Protein AF-0000000079066569 (afdb_homodimer)

Organism: Streptomyces microflavus (NCBI:txid1919)

Radius of gyration: 17.44 Å; Cα contacts (8 Å, |Δi|>4): 654; chains: 2; bounding box: 51×46×40 Å

Solvent-accessible surface area (backbone atoms only — not comparable to full-atom values): 14537 Å² total; per-residue (Å²): 125,77,59,70,56,89,61,42,43,20,41,26,36,42,50,71,27,86,55,34,67,61,47,50,47,45,42,30,71,21,67,60,31,43,85,75,46,75,40,66,44,96,86,64,45,39,65,38,32,35,37,29,43,89,65,14,46,37,37,34,22,35,54,89,54,77,59,66,64,38,60,70,45,68,65,46,26,35,40,39,37,38,34,47,39,68,57,46,66,61,48,48,50,42,22,50,72,67,62,51,49,72,72,37,70,76,38,80,43,94,87,75,26,39,32,31,30,30,35,50,98,82,46,31,35,41,33,36,18,53,58,50,81,79,53,87,111,122,78,55,70,56,89,62,42,42,22,39,27,34,41,49,70,27,88,56,33,68,61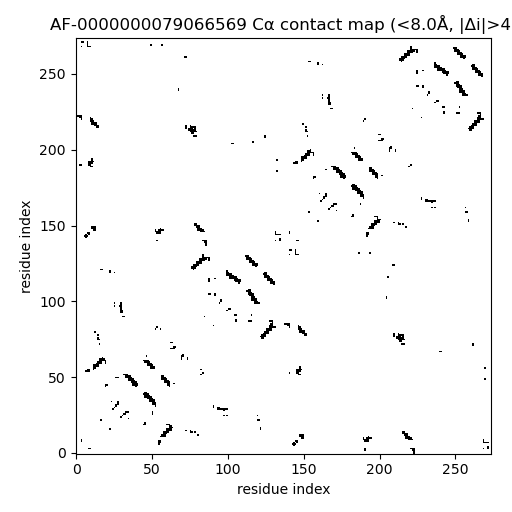,48,50,47,44,42,29,71,20,69,61,30,43,83,74,46,76,39,66,44,96,85,65,46,40,65,37,32,36,36,29,44,89,62,14,45,38,37,35,22,36,54,88,54,77,59,66,65,38,60,69,45,68,65,47,27,34,41,38,37,40,34,46,40,70,57,46,67,61,48,48,50,42,22,48,73,66,61,50,48,72,73,37,68,77,39,80,43,93,87,75,28,39,32,31,31,31,32,50,99,81,48,31,37,42,33,38,19,53,58,48,79,78,53,87,111

Foldseek 3Di:
DPPDPPPADDDAAEEAAQQVPVVVCLCCQQQNWAWDDFDADPVRFTQWTWTDDVRYIYIYGYAPDDDDVNVVCNVPDLAEDEDEDDCAQVSNVRNVVVPWAWPAHFDQDPVGKTKTWTAGPVGHIYIYINDDPPVVD/DCPDPPPADDDAAEEAAQQVPVVVCLCCQQQNWAWDDFDADPVRFTQWTWTDDDRYIYIYGYAPDDDDVNVVCNVPDLAEDEDEDDCAQVSNVRNVVVPWAWPAHFDQDPVGKTKTWTAGPVGHIYIYINDDPPVVD

InterPro domains:
  IPR004360 Glyoxalase/fosfomycin resistance/dioxygenase domain [PF00903] (15-128)
  IPR029068 Glyoxalase/Bleomycin resistance protein/Dihydroxybiphenyl dioxygenase [SSF54593] (11-130)
  IPR037523 Vicinal oxygen chelate (VOC), core domain [PS51819] (9-131)

Structure (mmCIF, N/CA/C/O backbone):
data_AF-0000000079066569-model_v1
#
loop_
_entity.id
_entity.type
_entity.pdbx_description
1 polymer 'Extradiol dioxygenase'
#
loop_
_atom_site.group_PDB
_atom_site.id
_atom_site.type_symbol
_atom_site.label_atom_id
_atom_site.label_alt_id
_atom_site.label_comp_id
_atom_site.label_asym_id
_atom_site.label_entity_id
_atom_site.label_seq_id
_atom_site.pdbx_PDB_ins_code
_atom_site.Cartn_x
_atom_site.Cartn_y
_atom_site.Cartn_z
_atom_site.occupancy
_atom_site.B_iso_or_equiv
_atom_site.auth_seq_id
_atom_site.auth_comp_id
_atom_site.auth_asym_id
_atom_site.auth_atom_id
_atom_site.pdbx_PDB_model_num
ATOM 1 N N . MET A 1 1 ? 4.75 8.383 23.875 1 23.58 1 MET A N 1
ATOM 2 C CA . MET A 1 1 ? 4.301 8.664 22.5 1 23.58 1 MET A CA 1
ATOM 3 C C . MET A 1 1 ? 3.459 7.512 21.969 1 23.58 1 MET A C 1
ATOM 5 O O . MET A 1 1 ? 3.879 6.352 22 1 23.58 1 MET A O 1
ATOM 9 N N . ALA A 1 2 ? 2.221 7.566 22 1 30.14 2 ALA A N 1
ATOM 10 C CA . ALA A 1 2 ? 1.397 6.367 21.859 1 30.14 2 ALA A CA 1
ATOM 11 C C . ALA A 1 2 ? 1.708 5.641 20.562 1 30.14 2 ALA A C 1
ATOM 13 O O . ALA A 1 2 ? 1.409 6.141 19.469 1 30.14 2 ALA A O 1
ATOM 14 N N . GLY A 1 3 ? 2.82 5.051 20.281 1 36.03 3 GLY A N 1
ATOM 15 C CA . GLY A 1 3 ? 3.318 4.176 19.234 1 36.03 3 GLY A CA 1
ATOM 16 C C . GLY A 1 3 ? 2.307 3.137 18.797 1 36.03 3 GLY A C 1
ATOM 17 O O . GLY A 1 3 ? 1.306 2.906 19.469 1 36.03 3 GLY A O 1
ATOM 18 N N . ALA A 1 4 ? 2.154 3.043 17.422 1 46.69 4 ALA A N 1
ATOM 19 C CA . ALA A 1 4 ? 1.276 1.938 17.047 1 46.69 4 ALA A CA 1
ATOM 20 C C . ALA A 1 4 ? 1.335 0.814 18.078 1 46.69 4 ALA A C 1
ATOM 22 O O . ALA A 1 4 ? 2.383 0.569 18.688 1 46.69 4 ALA A O 1
ATOM 23 N N . ALA A 1 5 ? 0.147 0.453 18.672 1 46.72 5 ALA A N 1
ATOM 24 C CA . ALA A 1 5 ? 0.122 -0.679 19.594 1 46.72 5 ALA A CA 1
ATOM 25 C C . ALA A 1 5 ? 1.074 -1.78 19.141 1 46.72 5 ALA A C 1
ATOM 27 O O . ALA A 1 5 ? 1.261 -1.989 17.938 1 46.72 5 ALA A O 1
ATOM 28 N N . LYS A 1 6 ? 1.752 -2.287 19.891 1 58.88 6 LYS A N 1
ATOM 29 C CA . LYS A 1 6 ? 2.742 -3.338 19.688 1 58.88 6 LYS A CA 1
ATOM 30 C C . LYS A 1 6 ? 2.221 -4.398 18.719 1 58.88 6 LYS A C 1
ATOM 32 O O . LYS A 1 6 ? 1.111 -4.906 18.875 1 58.88 6 LYS A O 1
ATOM 37 N N . GLY A 1 7 ? 2.801 -4.363 17.484 1 70.81 7 GLY A N 1
ATOM 38 C CA . GLY A 1 7 ? 2.572 -5.438 16.531 1 70.81 7 GLY A CA 1
ATOM 39 C C . GLY A 1 7 ? 1.69 -5.027 15.375 1 70.81 7 GLY A C 1
ATOM 40 O O . GLY A 1 7 ? 1.582 -5.754 14.383 1 70.81 7 GLY A O 1
ATOM 41 N N . VAL A 1 8 ? 1.027 -3.814 15.539 1 83.5 8 VAL A N 1
ATOM 42 C CA . VAL A 1 8 ? 0.153 -3.371 14.453 1 83.5 8 VAL A CA 1
ATOM 43 C C . VAL A 1 8 ? 0.961 -2.586 13.43 1 83.5 8 VAL A C 1
ATOM 45 O O . VAL A 1 8 ? 1.803 -1.759 13.789 1 83.5 8 VAL A O 1
ATOM 48 N N . PRO A 1 9 ? 0.75 -2.9 12.25 1 91.94 9 PRO A N 1
ATOM 49 C CA . PRO A 1 9 ? 1.494 -2.172 11.219 1 91.94 9 PRO A CA 1
ATOM 50 C C . PRO A 1 9 ? 1.209 -0.671 11.234 1 91.94 9 PRO A C 1
ATOM 52 O O . PRO A 1 9 ? 0.161 -0.244 11.727 1 91.94 9 PRO A O 1
ATOM 55 N N . THR A 1 10 ? 2.121 0.077 10.633 1 96.69 10 THR A N 1
ATOM 56 C CA . THR A 1 10 ? 1.952 1.525 10.609 1 96.69 10 THR A CA 1
ATOM 57 C C . THR A 1 10 ? 1.781 2.031 9.18 1 96.69 10 THR A C 1
ATOM 59 O O . THR A 1 10 ? 1.729 3.24 8.945 1 96.69 10 THR A O 1
ATOM 62 N N . MET A 1 11 ? 1.764 1.198 8.156 1 98 11 MET A N 1
ATOM 63 C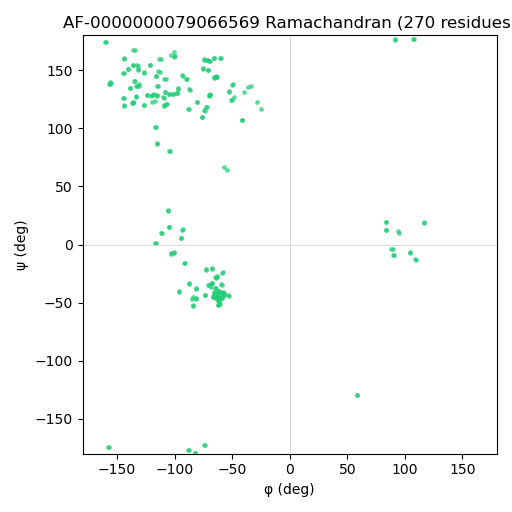 CA . MET A 1 11 ? 1.515 1.611 6.777 1 98 11 MET A CA 1
ATOM 64 C C . MET A 1 11 ? 0.496 0.694 6.113 1 98 11 MET A C 1
ATOM 66 O O . MET A 1 11 ? 0.56 -0.527 6.266 1 98 11 MET A O 1
ATOM 70 N N . TYR A 1 12 ? -0.433 1.342 5.387 1 98.5 12 TYR A N 1
ATOM 71 C CA . TYR A 1 12 ? -1.537 0.615 4.773 1 98.5 12 TYR A CA 1
ATOM 72 C C . TYR A 1 12 ? -1.773 1.089 3.344 1 98.5 12 TYR A C 1
ATOM 74 O O . TYR A 1 12 ? -2.045 2.27 3.111 1 98.5 12 TYR A O 1
ATOM 82 N N . PRO A 1 13 ? -1.694 0.152 2.4 1 98.75 13 PRO A N 1
ATOM 83 C CA . PRO A 1 13 ? -2.174 0.563 1.08 1 98.75 13 PRO A CA 1
ATOM 84 C C . PRO A 1 13 ? -3.664 0.898 1.07 1 98.75 13 PRO A C 1
ATOM 86 O O . PRO A 1 13 ? -4.445 0.272 1.791 1 98.75 13 PRO A O 1
ATOM 89 N N . THR A 1 14 ? -4.016 1.877 0.3 1 98.38 14 THR A N 1
ATOM 90 C CA . THR A 1 14 ? -5.41 2.23 0.07 1 98.38 14 THR A CA 1
ATOM 91 C C . THR A 1 14 ? -5.766 2.105 -1.41 1 98.38 14 THR A C 1
ATOM 93 O O . THR A 1 14 ? -5.051 2.629 -2.27 1 98.38 14 THR A O 1
ATOM 96 N N . VAL A 1 15 ? -6.801 1.411 -1.723 1 98.12 15 VAL A N 1
ATOM 97 C CA . VAL A 1 15 ? -7.18 1.184 -3.113 1 98.12 15 VAL A CA 1
ATOM 98 C C . VAL A 1 15 ? -8.664 1.494 -3.301 1 98.12 15 VAL A C 1
ATOM 100 O O . VAL A 1 15 ? -9.492 1.152 -2.451 1 98.12 15 VAL A O 1
ATOM 103 N N . LEU A 1 16 ? -8.977 2.158 -4.414 1 97.5 16 LEU A N 1
ATOM 104 C CA . LEU A 1 16 ? -10.367 2.418 -4.77 1 97.5 16 LEU A CA 1
ATOM 105 C C . LEU A 1 16 ? -10.789 1.57 -5.965 1 97.5 16 LEU A C 1
ATOM 107 O O . LEU A 1 16 ? -10.008 1.385 -6.906 1 97.5 16 LEU A O 1
ATOM 111 N N . TYR A 1 17 ? -11.984 1.12 -5.945 1 97.31 17 TYR A N 1
ATOM 112 C CA . TYR A 1 17 ? -12.531 0.262 -6.992 1 97.31 17 TYR A CA 1
ATOM 113 C C . TYR A 1 17 ? -13.836 0.823 -7.535 1 97.31 17 TYR A C 1
ATOM 115 O O . TYR A 1 17 ? -14.609 1.443 -6.797 1 97.31 17 TYR A O 1
ATOM 123 N N . ASP A 1 18 ? -14.07 0.608 -8.766 1 96.81 18 ASP A N 1
ATOM 124 C CA . ASP A 1 18 ? -15.406 0.834 -9.312 1 96.81 18 ASP A CA 1
ATOM 125 C C . ASP A 1 18 ? -16.422 -0.116 -8.695 1 96.81 18 ASP A C 1
ATOM 127 O O . ASP A 1 18 ? -17.516 0.307 -8.297 1 96.81 18 ASP A O 1
ATOM 131 N N . ASP A 1 19 ? -16.125 -1.341 -8.602 1 97 19 ASP A N 1
ATOM 132 C CA . ASP A 1 19 ? -16.938 -2.359 -7.949 1 97 19 ASP A CA 1
ATOM 133 C C . ASP A 1 19 ? -16.219 -2.938 -6.734 1 97 19 ASP A C 1
ATOM 135 O O . ASP A 1 19 ? -15.664 -4.035 -6.801 1 97 19 ASP A O 1
ATOM 139 N N . ALA A 1 20 ? -16.391 -2.285 -5.605 1 97.69 20 ALA A N 1
ATOM 140 C CA . ALA A 1 20 ? -15.664 -2.641 -4.387 1 97.69 20 ALA A CA 1
ATOM 141 C C . ALA A 1 20 ? -16.109 -4 -3.861 1 97.69 20 ALA A C 1
ATOM 143 O O . ALA A 1 20 ? -15.312 -4.75 -3.299 1 97.69 20 ALA A O 1
ATOM 144 N N . ARG A 1 21 ? -17.297 -4.336 -4.023 1 97.44 21 ARG A N 1
ATOM 145 C CA . ARG A 1 21 ? -17.797 -5.621 -3.541 1 97.44 21 ARG A CA 1
ATOM 146 C C . ARG A 1 21 ? -17.156 -6.777 -4.305 1 97.44 21 ARG A C 1
ATOM 148 O O . ARG A 1 21 ? -16.766 -7.781 -3.707 1 97.44 21 ARG A O 1
ATOM 155 N N . ALA A 1 22 ? -17.094 -6.633 -5.562 1 98 22 ALA A N 1
ATOM 156 C CA . ALA A 1 22 ? -16.422 -7.648 -6.367 1 98 22 ALA A CA 1
ATOM 157 C C . ALA A 1 22 ? -14.945 -7.762 -5.98 1 98 22 ALA A C 1
ATOM 159 O O . ALA A 1 22 ? -14.391 -8.859 -5.934 1 98 22 ALA A O 1
ATOM 160 N N . ALA A 1 23 ? -14.352 -6.609 -5.742 1 98.44 23 ALA A N 1
ATOM 161 C CA . ALA A 1 23 ? -12.961 -6.605 -5.312 1 98.44 23 ALA A CA 1
ATOM 162 C C . ALA A 1 23 ? -12.789 -7.336 -3.984 1 98.44 23 ALA A C 1
ATOM 164 O O . ALA A 1 23 ? -11.859 -8.133 -3.818 1 98.44 23 ALA A O 1
ATOM 165 N N . ILE A 1 24 ? -13.648 -7.066 -3.047 1 98.56 24 ILE A N 1
ATOM 166 C CA . ILE A 1 24 ? -13.594 -7.734 -1.752 1 98.56 24 ILE A CA 1
ATOM 167 C C . ILE A 1 24 ? -13.695 -9.25 -1.945 1 98.56 24 ILE A C 1
ATOM 169 O O . ILE A 1 24 ? -12.961 -10.008 -1.312 1 98.56 24 ILE A O 1
ATOM 173 N N . ARG A 1 25 ? -14.555 -9.688 -2.824 1 98.56 25 ARG A N 1
ATOM 174 C CA . ARG A 1 25 ? -14.68 -11.117 -3.107 1 98.56 25 ARG A CA 1
ATOM 175 C C . ARG A 1 25 ? -13.383 -11.68 -3.664 1 98.56 25 ARG A C 1
ATOM 177 O O . ARG A 1 25 ? -12.922 -12.742 -3.232 1 98.56 25 ARG A O 1
ATOM 184 N N . THR A 1 26 ? -12.789 -11 -4.621 1 98.81 26 THR A N 1
ATOM 185 C CA . THR A 1 26 ? -11.516 -11.43 -5.191 1 98.81 26 THR A CA 1
ATOM 186 C C . THR A 1 26 ? -10.438 -11.523 -4.113 1 98.81 26 THR A C 1
ATOM 188 O O . THR A 1 26 ? -9.727 -12.516 -4.027 1 98.81 26 THR A O 1
ATOM 191 N N . LEU A 1 27 ? -10.367 -10.5 -3.281 1 98.88 27 LEU A N 1
ATOM 192 C CA . LEU A 1 27 ? -9.305 -10.438 -2.277 1 98.88 27 LEU A CA 1
ATOM 193 C C . LEU A 1 27 ? -9.523 -11.477 -1.188 1 98.88 27 LEU A C 1
ATOM 195 O O . LEU A 1 27 ? -8.57 -12.07 -0.685 1 98.88 27 LEU A O 1
ATOM 199 N N . THR A 1 28 ? -10.766 -11.758 -0.833 1 98.75 28 THR A N 1
ATOM 200 C CA . THR A 1 28 ? -11.031 -12.727 0.226 1 98.75 28 THR A CA 1
ATOM 201 C C . THR A 1 28 ? -11.016 -14.148 -0.323 1 98.75 28 THR A C 1
ATOM 203 O O . THR A 1 28 ? -10.227 -14.984 0.13 1 98.75 28 THR A O 1
ATOM 206 N N . GLU A 1 29 ? -11.766 -14.422 -1.371 1 98.69 29 GLU A N 1
ATOM 207 C CA . GLU A 1 29 ? -11.883 -15.781 -1.885 1 98.69 29 GLU A CA 1
ATOM 208 C C . GLU A 1 29 ? -10.695 -16.141 -2.773 1 98.69 29 GLU A C 1
ATOM 210 O O . GLU A 1 29 ? -10.234 -17.281 -2.758 1 98.69 29 GLU A O 1
ATOM 215 N N . GLY A 1 30 ? -10.219 -15.266 -3.529 1 98.69 30 GLY A N 1
ATOM 216 C CA . GLY A 1 30 ? -9.109 -15.523 -4.434 1 98.69 30 GLY A CA 1
ATOM 217 C C . GLY A 1 30 ? -7.754 -15.453 -3.75 1 98.69 30 GLY A C 1
ATOM 218 O O . GLY A 1 30 ? -6.922 -16.344 -3.92 1 98.69 30 GLY A O 1
ATOM 219 N N . PHE A 1 31 ? -7.598 -14.391 -2.961 1 98.81 31 PHE A N 1
ATOM 220 C CA . PHE A 1 31 ? -6.273 -14.164 -2.389 1 98.81 31 PHE A CA 1
ATOM 221 C C . PHE A 1 31 ? -6.242 -14.578 -0.922 1 98.81 31 PHE A C 1
ATOM 223 O O . PHE A 1 31 ? -5.18 -14.594 -0.298 1 98.81 31 PHE A O 1
ATOM 230 N N . GLY A 1 32 ? -7.328 -14.906 -0.326 1 98.38 32 GLY A N 1
ATOM 231 C CA . GLY A 1 32 ? -7.344 -15.469 1.013 1 98.38 32 GLY A CA 1
ATOM 232 C C . GLY A 1 32 ? -7.297 -14.422 2.107 1 98.38 32 GLY A C 1
ATOM 233 O O . GLY A 1 32 ? -6.93 -14.719 3.244 1 98.38 32 GLY A O 1
ATOM 234 N N . PHE A 1 33 ? -7.625 -13.18 1.811 1 98.69 33 PHE A N 1
ATOM 235 C CA . PHE A 1 33 ? -7.664 -12.164 2.852 1 98.69 33 PHE A CA 1
ATOM 236 C C . PHE A 1 33 ? -8.859 -12.375 3.77 1 98.69 33 PHE A C 1
ATOM 238 O O . PHE A 1 33 ? -9.828 -13.039 3.395 1 98.69 33 PHE A O 1
ATOM 245 N N . THR A 1 34 ? -8.758 -11.805 4.969 1 98.31 34 THR A N 1
ATOM 246 C CA . THR A 1 34 ? -9.852 -11.789 5.934 1 98.31 34 THR A CA 1
ATOM 247 C C . THR A 1 34 ? -10.547 -10.43 5.941 1 98.31 34 THR A C 1
ATOM 249 O O . THR A 1 34 ? -9.891 -9.391 6.012 1 98.31 34 THR A O 1
ATOM 252 N N . GLU A 1 35 ? -11.852 -10.453 5.828 1 98.12 35 GLU A N 1
ATOM 253 C CA . GLU A 1 35 ? -12.633 -9.227 5.977 1 98.12 35 GLU A CA 1
ATOM 254 C C . GLU A 1 35 ? -12.711 -8.797 7.438 1 98.12 35 GLU A C 1
ATOM 256 O O . GLU A 1 35 ? -13.297 -9.5 8.266 1 98.12 35 GLU A O 1
ATOM 261 N N . GLU A 1 36 ? -12.133 -7.652 7.754 1 96.94 36 GLU A N 1
ATOM 262 C CA . GLU A 1 36 ? -12.109 -7.188 9.133 1 96.94 36 GLU A CA 1
ATOM 263 C C . GLU A 1 36 ? -13.25 -6.211 9.414 1 96.94 36 GLU A C 1
ATOM 265 O O . GLU A 1 36 ? -13.852 -6.238 10.484 1 96.94 36 GLU A O 1
ATOM 270 N N . ALA A 1 37 ? -13.516 -5.344 8.469 1 95.94 37 ALA A N 1
ATOM 271 C CA . ALA A 1 37 ? -14.562 -4.332 8.578 1 95.94 37 ALA A CA 1
ATOM 272 C C . ALA A 1 37 ? -15.039 -3.879 7.203 1 95.94 37 ALA A C 1
ATOM 274 O O . ALA A 1 37 ? -14.242 -3.738 6.277 1 95.94 37 ALA A O 1
ATOM 275 N N . VAL A 1 38 ? -16.281 -3.699 7.074 1 96.69 38 VAL A N 1
ATOM 276 C CA . VAL A 1 38 ? -16.875 -3.117 5.879 1 96.69 38 VAL A CA 1
ATOM 277 C C . VAL A 1 38 ? -17.953 -2.109 6.281 1 96.69 38 VAL A C 1
ATOM 279 O O . VAL A 1 38 ? -18.891 -2.443 7.02 1 96.69 38 VAL A O 1
ATOM 282 N N . TYR A 1 39 ? -17.75 -0.952 5.836 1 95.69 39 TYR A N 1
ATOM 283 C CA . TYR A 1 39 ? -18.703 0.123 6.047 1 95.69 39 TYR A CA 1
ATOM 284 C C . TYR A 1 39 ? -19.406 0.502 4.742 1 95.69 39 TYR A C 1
ATOM 286 O O . TYR A 1 39 ? -18.734 0.848 3.76 1 95.69 39 TYR A O 1
ATOM 294 N N . GLU A 1 40 ? -20.688 0.483 4.82 1 94.25 40 GLU A N 1
ATOM 295 C CA . GLU A 1 40 ? -21.453 0.731 3.604 1 94.25 40 GLU A CA 1
ATOM 296 C C . GLU A 1 40 ? -22.219 2.047 3.693 1 94.25 40 GLU A C 1
ATOM 298 O O . GLU A 1 40 ? -22.594 2.477 4.785 1 94.25 40 GLU A O 1
ATOM 303 N N . GLY A 1 41 ? -22.344 2.627 2.467 1 89.56 41 GLY A N 1
ATOM 304 C CA . GLY A 1 41 ? -23.203 3.799 2.367 1 89.56 41 GLY A CA 1
ATOM 305 C C . GLY A 1 41 ? -24.656 3.455 2.109 1 89.56 41 GLY A C 1
ATOM 306 O O . GLY A 1 41 ? -25.031 2.279 2.068 1 89.56 41 GLY A O 1
ATOM 307 N N . GLU A 1 42 ? -25.438 4.523 1.958 1 86.19 42 GLU A N 1
ATOM 308 C CA . GLU A 1 42 ? -26.875 4.375 1.806 1 86.19 42 GLU A CA 1
ATOM 309 C C . GLU A 1 42 ? -27.234 3.639 0.515 1 86.19 42 GLU A C 1
ATOM 311 O O . GLU A 1 42 ? -28.219 2.906 0.459 1 86.19 42 GLU A O 1
ATOM 316 N N . ASN A 1 43 ? -26.391 3.762 -0.449 1 87.25 43 ASN A N 1
ATOM 317 C CA . ASN A 1 43 ? -26.688 3.146 -1.739 1 87.25 43 ASN A CA 1
ATOM 318 C C . ASN A 1 43 ? -26.062 1.763 -1.857 1 87.25 43 ASN A C 1
ATOM 320 O O . ASN A 1 43 ? -26.031 1.177 -2.941 1 87.25 43 ASN A O 1
ATOM 324 N N . GLY A 1 44 ? -25.484 1.364 -0.745 1 88.56 44 GLY A N 1
ATOM 325 C CA . GLY A 1 44 ? -24.875 0.05 -0.756 1 88.56 44 GLY A CA 1
ATOM 326 C C . GLY A 1 44 ? -23.422 0.08 -1.191 1 88.56 44 GLY A C 1
ATOM 327 O O . GLY A 1 44 ? -22.75 -0.956 -1.219 1 88.56 44 GLY A O 1
ATOM 328 N N . SER A 1 45 ? -23.031 1.219 -1.534 1 92.88 45 SER A N 1
ATOM 329 C CA . SER A 1 45 ? -21.609 1.36 -1.884 1 92.88 45 SER A CA 1
ATOM 330 C C . SER A 1 45 ? -20.719 1.12 -0.673 1 92.88 45 SER A C 1
ATOM 332 O O . SER A 1 45 ? -21.125 1.365 0.465 1 92.88 45 SER A O 1
ATOM 334 N N . VAL A 1 46 ? -19.594 0.515 -0.933 1 96.56 46 VAL A N 1
ATOM 335 C CA . VAL A 1 46 ? -18.609 0.353 0.143 1 96.56 46 VAL A CA 1
ATOM 336 C C . VAL A 1 46 ? -17.891 1.677 0.391 1 96.56 46 VAL A C 1
ATOM 338 O O . VAL A 1 46 ? -17.109 2.131 -0.447 1 96.56 46 VAL A O 1
ATOM 341 N N . LEU A 1 47 ? -18.156 2.295 1.484 1 95.69 47 LEU A N 1
ATOM 342 C CA . LEU A 1 47 ? -17.484 3.533 1.851 1 95.69 47 LEU A CA 1
ATOM 343 C C . LEU A 1 47 ? -16.047 3.256 2.293 1 95.69 47 LEU A C 1
ATOM 345 O O . LEU A 1 47 ? -15.125 3.996 1.938 1 95.69 47 LEU A O 1
ATOM 349 N N . HIS A 1 48 ? -15.891 2.25 3.066 1 96.69 48 HIS A N 1
ATOM 350 C CA . HIS A 1 48 ? -14.594 1.854 3.6 1 96.69 48 HIS A CA 1
ATOM 351 C C . HIS A 1 48 ? -14.586 0.379 3.986 1 96.69 48 HIS A C 1
ATOM 353 O O . HIS A 1 48 ? -15.562 -0.131 4.531 1 96.69 48 HIS A O 1
ATOM 359 N N . ALA A 1 49 ? -13.547 -0.296 3.68 1 98.25 49 ALA A N 1
ATOM 360 C CA . ALA A 1 49 ? -13.32 -1.675 4.109 1 98.25 49 ALA A CA 1
ATOM 361 C C . ALA A 1 49 ? -11.867 -1.899 4.492 1 98.25 49 ALA A C 1
ATOM 363 O O . ALA A 1 49 ? -10.969 -1.223 3.98 1 98.25 49 ALA A O 1
ATOM 364 N N . GLU A 1 50 ? -11.633 -2.783 5.375 1 98.25 50 GLU A N 1
ATOM 365 C CA . GLU A 1 50 ? -10.312 -3.248 5.781 1 98.25 50 GLU A CA 1
ATOM 366 C C . GLU A 1 50 ? -10.211 -4.766 5.688 1 98.25 50 GLU A C 1
ATOM 368 O O . GLU A 1 50 ? -10.992 -5.488 6.309 1 98.25 50 GLU A O 1
ATOM 373 N N . LEU A 1 51 ? -9.297 -5.191 4.887 1 98.62 51 LEU A N 1
ATOM 374 C CA . LEU A 1 51 ? -9.016 -6.617 4.742 1 98.62 51 LEU A CA 1
ATOM 375 C C . LEU A 1 51 ? -7.598 -6.938 5.203 1 98.62 51 LEU A C 1
ATOM 377 O O . LEU A 1 51 ? -6.672 -6.164 4.957 1 98.62 51 LEU A O 1
ATOM 381 N N . SER A 1 52 ? -7.441 -8.125 5.805 1 97.5 52 SER A N 1
ATOM 382 C CA . SER A 1 52 ? -6.141 -8.445 6.387 1 97.5 52 SER A CA 1
ATOM 383 C C . SER A 1 52 ? -5.559 -9.711 5.77 1 97.5 52 SER A C 1
ATOM 385 O O . SER A 1 52 ? -6.297 -10.562 5.262 1 97.5 52 SER A O 1
ATOM 387 N N . CYS A 1 53 ? -4.324 -9.844 5.789 1 96.75 53 CYS A N 1
ATOM 388 C CA . CYS A 1 53 ? -3.486 -11.008 5.543 1 96.75 53 CYS A CA 1
ATOM 389 C C . CYS A 1 53 ? -2.266 -11.008 6.457 1 96.75 53 CYS A C 1
ATOM 391 O O . CYS A 1 53 ? -1.447 -10.086 6.406 1 96.75 53 CYS A O 1
ATOM 393 N N . GLY A 1 54 ? -2.115 -12.047 7.316 1 93.81 54 GLY A N 1
ATOM 394 C CA . GLY A 1 54 ? -1.178 -11.883 8.414 1 93.81 54 GLY A CA 1
ATOM 395 C C . GLY A 1 54 ? -1.513 -10.711 9.312 1 93.81 54 GLY A C 1
ATOM 396 O O . GLY A 1 54 ? -2.641 -10.594 9.797 1 93.81 54 GLY A O 1
ATOM 397 N N . ASN A 1 55 ? -0.55 -9.898 9.555 1 92.94 55 ASN A N 1
ATOM 398 C CA . ASN A 1 55 ? -0.861 -8.719 10.344 1 92.94 55 ASN A CA 1
ATOM 399 C C . ASN A 1 55 ? -1.029 -7.48 9.461 1 92.94 55 ASN A C 1
ATOM 401 O O . ASN A 1 55 ? -1.34 -6.398 9.953 1 92.94 55 ASN A O 1
ATOM 405 N N . GLY A 1 56 ? -0.731 -7.641 8.164 1 95.88 56 GLY A N 1
ATOM 406 C CA . GLY A 1 56 ? -0.943 -6.539 7.242 1 95.88 56 GLY A CA 1
ATOM 407 C C . GLY A 1 56 ? -2.404 -6.316 6.902 1 95.88 56 GLY A C 1
ATOM 408 O O . GLY A 1 56 ? -3.23 -7.219 7.07 1 95.88 56 GLY A O 1
ATOM 409 N N . ARG A 1 57 ? -2.721 -5.082 6.426 1 97.25 57 ARG A N 1
ATOM 410 C CA . ARG A 1 57 ? -4.078 -4.727 6.02 1 97.25 57 ARG A CA 1
ATOM 411 C C . ARG A 1 57 ? -4.062 -3.787 4.82 1 97.25 57 ARG A C 1
ATOM 413 O O . ARG A 1 57 ? -3.139 -2.984 4.664 1 97.25 57 ARG A O 1
ATOM 420 N N . VAL A 1 58 ? -5.086 -3.977 4.043 1 98.56 58 VAL A N 1
ATOM 421 C CA . VAL A 1 58 ? -5.387 -3.025 2.98 1 98.56 58 VAL A CA 1
ATOM 422 C C . VAL A 1 58 ? -6.719 -2.338 3.266 1 98.56 58 VAL A C 1
ATOM 424 O O . VAL A 1 58 ? -7.664 -2.975 3.736 1 98.56 58 VAL A O 1
ATOM 427 N N . MET A 1 59 ? -6.703 -1.051 3.051 1 98.5 59 MET A N 1
ATOM 428 C CA . MET A 1 59 ? -7.938 -0.273 3.084 1 98.5 59 MET A CA 1
ATOM 429 C C . MET A 1 59 ? -8.484 -0.058 1.678 1 98.5 59 MET A C 1
ATOM 431 O O . MET A 1 59 ? -7.723 0.204 0.745 1 98.5 59 MET A O 1
ATOM 435 N N . LEU A 1 60 ? -9.781 -0.28 1.547 1 97.75 60 LEU A N 1
ATOM 436 C CA . LEU A 1 60 ? -10.312 -0.066 0.208 1 97.75 60 LEU A CA 1
ATOM 437 C C . LEU A 1 60 ? -11.719 0.53 0.274 1 97.75 60 LEU A C 1
ATOM 439 O O . LEU A 1 60 ? -12.328 0.565 1.343 1 97.75 60 LEU A O 1
ATOM 443 N N . GLY A 1 61 ? -12.172 1.135 -0.768 1 96.94 61 GLY A N 1
ATOM 444 C CA . GLY A 1 61 ? -13.492 1.712 -0.953 1 96.94 61 GLY A CA 1
ATOM 445 C C . GLY A 1 61 ? -13.883 1.846 -2.41 1 96.94 61 GLY A C 1
ATOM 446 O O . GLY A 1 61 ? -13.18 1.359 -3.297 1 96.94 61 GLY A O 1
ATOM 447 N N . SER A 1 62 ? -15.031 2.479 -2.592 1 96.88 62 SER A N 1
ATOM 448 C CA . SER A 1 62 ? -15.547 2.668 -3.943 1 96.88 62 SER A CA 1
ATOM 449 C C . SER A 1 62 ? -15.031 3.963 -4.559 1 96.88 62 SER A C 1
ATOM 451 O O . SER A 1 62 ? -14.922 4.98 -3.869 1 96.88 62 SER A O 1
ATOM 453 N N . LYS A 1 63 ? -14.758 3.896 -5.863 1 95.69 63 LYS A N 1
ATOM 454 C CA . LYS A 1 63 ? -14.523 5.133 -6.609 1 95.69 63 LYS A CA 1
ATOM 455 C C . LYS A 1 63 ? -15.789 5.98 -6.672 1 95.69 63 LYS A C 1
ATOM 457 O O . LYS A 1 63 ? -16.891 5.473 -6.457 1 95.69 63 LYS A O 1
ATOM 462 N N . GLY A 1 64 ? -15.562 7.289 -6.957 1 91.31 64 GLY A N 1
ATOM 463 C CA . GLY A 1 64 ? -16.688 8.18 -7.199 1 91.31 64 GLY A CA 1
ATOM 464 C C . GLY A 1 64 ? -17.297 8.734 -5.926 1 91.31 64 GLY A C 1
ATOM 465 O O . GLY A 1 64 ? -18.438 9.203 -5.93 1 91.31 64 GLY A O 1
ATOM 466 N N . GLY A 1 65 ? -16.609 8.57 -4.812 1 90.25 65 GLY A N 1
ATOM 467 C CA . GLY A 1 65 ? -17.078 9.164 -3.568 1 90.25 65 GLY A CA 1
ATOM 468 C C . GLY A 1 65 ? -16.859 10.664 -3.51 1 90.25 65 GLY A C 1
ATOM 469 O O . GLY A 1 65 ? -16.5 11.281 -4.512 1 90.25 65 GLY A O 1
ATOM 470 N N . GLU A 1 66 ? -17.141 11.156 -2.336 1 90.19 66 GLU A N 1
ATOM 471 C CA . GLU A 1 66 ? -16.969 12.586 -2.121 1 90.19 66 GLU A CA 1
ATOM 472 C C . GLU A 1 66 ? -15.828 12.875 -1.16 1 90.19 66 GLU A C 1
ATOM 474 O O . GLU A 1 66 ? -15.359 11.977 -0.454 1 90.19 66 GLU A O 1
ATOM 479 N N . GLY A 1 67 ? -15.336 14.109 -1.24 1 93.38 67 GLY A N 1
ATOM 480 C CA . GLY A 1 67 ? -14.312 14.539 -0.297 1 93.38 67 GLY A CA 1
ATOM 481 C C . GLY A 1 67 ? -12.938 14.656 -0.924 1 93.38 67 GLY A C 1
ATOM 482 O O . GLY A 1 67 ? -12.75 14.344 -2.102 1 93.38 67 GLY A O 1
ATOM 483 N N . VAL A 1 68 ? -12.078 15.086 -0.133 1 96.31 68 VAL A N 1
ATOM 484 C CA . VAL A 1 68 ? -10.742 15.445 -0.587 1 96.31 68 VAL A CA 1
ATOM 485 C C . VAL A 1 68 ? -10.016 14.195 -1.09 1 96.31 68 VAL A C 1
ATOM 487 O O . VAL A 1 68 ? -9.398 14.219 -2.156 1 96.31 68 VAL A O 1
ATOM 490 N N . PHE A 1 69 ? -10.141 13.18 -0.357 1 96.69 69 PHE A N 1
ATOM 491 C CA . PHE A 1 69 ? -9.461 11.945 -0.746 1 96.69 69 PHE A CA 1
ATOM 492 C C . PHE A 1 69 ? -9.984 11.438 -2.084 1 96.69 69 PHE A C 1
ATOM 494 O O . PHE A 1 69 ? -9.195 11.094 -2.973 1 96.69 69 PHE A O 1
ATOM 501 N N . ALA A 1 70 ? -11.266 11.312 -2.17 1 95.25 70 ALA A N 1
ATOM 502 C CA . ALA A 1 70 ? -11.891 10.836 -3.402 1 95.25 70 ALA A CA 1
ATOM 503 C C . ALA A 1 70 ? -11.43 11.656 -4.602 1 95.25 70 ALA A C 1
ATOM 505 O O . ALA A 1 70 ? -11.109 11.109 -5.66 1 9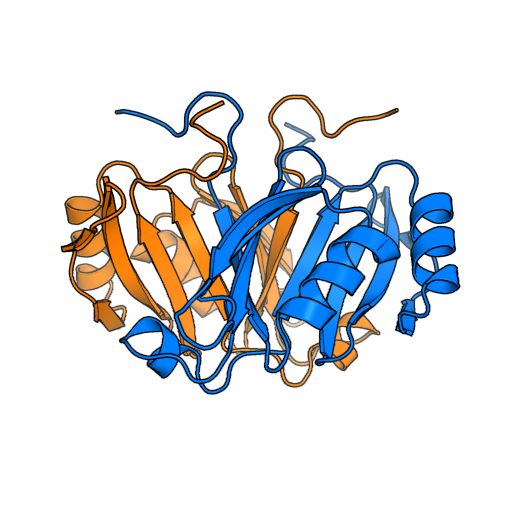5.25 70 ALA A O 1
ATOM 506 N N . ARG A 1 71 ? -11.391 12.891 -4.438 1 96.25 71 ARG A N 1
ATOM 507 C CA . ARG A 1 71 ? -10.961 13.773 -5.52 1 96.25 71 ARG A CA 1
ATOM 508 C C . ARG A 1 71 ? -9.492 13.555 -5.855 1 96.25 71 ARG A C 1
ATOM 510 O O . ARG A 1 71 ? -9.125 13.469 -7.027 1 96.25 71 ARG A O 1
ATOM 517 N N . ALA A 1 72 ? -8.695 13.461 -4.828 1 97.12 72 ALA A N 1
ATOM 518 C CA . ALA A 1 72 ? -7.258 13.273 -5.02 1 97.12 72 ALA A CA 1
ATOM 519 C C . ALA A 1 72 ? -6.965 11.945 -5.711 1 97.12 72 ALA A C 1
ATOM 521 O O . ALA A 1 72 ? -5.992 11.828 -6.461 1 97.12 72 ALA A O 1
ATOM 522 N N . MET A 1 73 ? -7.863 11.008 -5.52 1 97.19 73 MET A N 1
ATOM 523 C CA . MET A 1 73 ? -7.641 9.648 -5.996 1 97.19 73 MET A CA 1
ATOM 524 C C . MET A 1 73 ? -8.469 9.359 -7.238 1 97.19 73 MET A C 1
ATOM 526 O O . MET A 1 73 ? -8.633 8.203 -7.633 1 97.19 73 MET A O 1
ATOM 530 N N . ALA A 1 74 ? -8.984 10.336 -7.867 1 93.44 74 ALA A N 1
ATOM 531 C CA . ALA A 1 74 ? -9.898 10.156 -8.992 1 93.44 74 ALA A CA 1
ATOM 532 C C . ALA A 1 74 ? -9.234 9.383 -10.125 1 93.44 74 ALA A C 1
ATOM 534 O O . ALA A 1 74 ? -9.891 8.594 -10.812 1 93.44 74 ALA A O 1
ATOM 535 N N . GLY A 1 75 ? -7.996 9.531 -10.336 1 90 75 GLY A N 1
ATOM 536 C CA . GLY A 1 75 ? -7.277 8.82 -11.383 1 90 75 GLY A CA 1
ATOM 537 C C . GLY A 1 75 ? -6.395 7.711 -10.852 1 90 75 GLY A C 1
ATOM 538 O O . GLY A 1 75 ? -5.402 7.34 -11.484 1 90 75 GLY A O 1
ATOM 539 N N . ALA A 1 76 ? -6.805 7.16 -9.742 1 91.88 76 ALA A N 1
ATOM 540 C CA . ALA A 1 76 ? -5.934 6.223 -9.039 1 91.88 76 ALA A CA 1
ATOM 541 C C . ALA A 1 76 ? -5.812 4.906 -9.812 1 91.88 76 ALA A C 1
ATOM 543 O O . ALA A 1 76 ? -6.777 4.445 -10.422 1 91.88 76 ALA A O 1
ATOM 544 N N . GLY A 1 77 ? -4.496 4.219 -9.602 1 86.5 77 GLY A N 1
ATOM 545 C CA . GLY A 1 77 ? -4.207 2.873 -10.07 1 86.5 77 GLY A CA 1
ATOM 546 C C . GLY A 1 77 ? -3.59 2.842 -11.453 1 86.5 77 GLY A C 1
ATOM 547 O O . GLY A 1 77 ? -3.492 3.875 -12.117 1 86.5 77 GLY A O 1
ATOM 548 N N . PRO A 1 78 ? -3.295 1.74 -11.828 1 95.19 78 PRO A N 1
ATOM 549 C CA . PRO A 1 78 ? -3.156 0.513 -11.039 1 95.19 78 PRO A CA 1
ATOM 550 C C . PRO A 1 78 ? -2.289 0.705 -9.797 1 95.19 78 PRO A C 1
ATOM 552 O O . PRO A 1 78 ? -1.248 1.362 -9.859 1 95.19 78 PRO A O 1
ATOM 555 N N . ALA A 1 79 ? -2.66 0.169 -8.688 1 97.88 79 ALA A N 1
ATOM 556 C CA . ALA A 1 79 ? -1.86 0.12 -7.465 1 97.88 79 ALA A CA 1
ATOM 557 C C . ALA A 1 79 ? -1.066 -1.181 -7.379 1 97.88 79 ALA A C 1
ATOM 559 O O . ALA A 1 79 ? -1.487 -2.209 -7.918 1 97.88 79 ALA A O 1
ATOM 560 N N . GLY A 1 80 ? 0.123 -1.103 -6.816 1 98.62 80 GLY A N 1
ATOM 561 C CA . GLY A 1 80 ? 0.919 -2.279 -6.508 1 98.62 80 GLY A CA 1
ATOM 562 C C . GLY A 1 80 ? 0.997 -2.572 -5.023 1 98.62 80 GLY A C 1
ATOM 563 O O . GLY A 1 80 ? 1.242 -1.672 -4.219 1 98.62 80 GLY A O 1
ATOM 564 N N . VAL A 1 81 ? 0.75 -3.805 -4.641 1 98.88 81 VAL A N 1
ATOM 565 C CA . VAL A 1 81 ? 0.863 -4.23 -3.248 1 98.88 81 VAL A CA 1
ATOM 566 C C . VAL A 1 81 ? 1.637 -5.547 -3.172 1 98.88 81 VAL A C 1
ATOM 568 O O . VAL A 1 81 ? 1.352 -6.484 -3.918 1 98.88 81 VAL A O 1
ATOM 571 N N . TYR A 1 82 ? 2.641 -5.562 -2.367 1 98.75 82 TYR A N 1
ATOM 572 C CA . TYR A 1 82 ? 3.371 -6.789 -2.062 1 98.75 82 TYR A CA 1
ATOM 573 C C . TYR A 1 82 ? 2.887 -7.398 -0.754 1 98.75 82 TYR A C 1
ATOM 575 O O . TYR A 1 82 ? 2.754 -6.703 0.254 1 98.75 82 TYR A O 1
ATOM 583 N N . VAL A 1 83 ? 2.574 -8.68 -0.759 1 98.75 83 VAL A N 1
ATOM 584 C CA . VAL A 1 83 ? 2.033 -9.391 0.396 1 98.75 83 VAL A CA 1
ATOM 585 C C . VAL A 1 83 ? 2.918 -10.586 0.726 1 98.75 83 VAL A C 1
ATOM 587 O O . VAL A 1 83 ? 3.207 -11.414 -0.146 1 98.75 83 VAL A O 1
ATOM 590 N N . VAL A 1 84 ? 3.305 -10.68 1.965 1 98 84 VAL A N 1
ATOM 591 C CA . VAL A 1 84 ? 4.109 -11.812 2.42 1 98 84 VAL A CA 1
ATOM 592 C C . VAL A 1 84 ? 3.211 -13.016 2.678 1 98 84 VAL A C 1
ATOM 594 O O . VAL A 1 84 ? 2.271 -12.938 3.475 1 98 84 VAL A O 1
ATOM 597 N N . VAL A 1 85 ? 3.48 -14.055 2.041 1 97.75 85 VAL A N 1
ATOM 598 C CA . VAL A 1 85 ? 2.816 -15.328 2.301 1 97.75 85 VAL A CA 1
ATOM 599 C C . VAL A 1 85 ? 3.857 -16.438 2.424 1 97.75 85 VAL A C 1
ATOM 601 O O . VAL A 1 85 ? 4.926 -16.359 1.815 1 97.75 85 VAL A O 1
ATOM 604 N N . GLU A 1 86 ? 3.578 -17.422 3.178 1 95.25 86 GLU A N 1
ATOM 605 C CA . GLU A 1 86 ? 4.531 -18.5 3.422 1 95.25 86 GLU A CA 1
ATOM 606 C C . GLU A 1 86 ? 4.473 -19.562 2.318 1 95.25 86 GLU A C 1
ATOM 608 O O . GLU A 1 86 ? 5.508 -20.016 1.84 1 95.25 86 GLU A O 1
ATOM 613 N N . ARG A 1 87 ? 3.299 -19.984 1.916 1 97.62 87 ARG A N 1
ATOM 614 C CA . ARG A 1 87 ? 3.105 -21.047 0.946 1 97.62 87 ARG A CA 1
ATOM 615 C C . ARG A 1 87 ? 2.686 -20.5 -0.41 1 97.62 87 ARG A C 1
ATOM 617 O O . ARG A 1 87 ? 1.529 -20.641 -0.814 1 97.62 87 ARG A O 1
ATOM 624 N N . VAL A 1 88 ? 3.645 -20.047 -1.115 1 98.69 88 VAL A N 1
ATOM 625 C CA . VAL A 1 88 ? 3.438 -19.281 -2.336 1 98.69 88 VAL A CA 1
ATOM 626 C C . VAL A 1 88 ? 2.732 -20.141 -3.379 1 98.69 88 VAL A C 1
ATOM 628 O O . VAL A 1 88 ? 1.772 -19.703 -4.016 1 98.69 88 VAL A O 1
ATOM 631 N N . ASP A 1 89 ? 3.164 -21.391 -3.543 1 98.81 89 ASP A N 1
ATOM 632 C CA . ASP A 1 89 ? 2.592 -22.266 -4.57 1 98.81 89 ASP A CA 1
ATOM 633 C C . ASP A 1 89 ? 1.126 -22.578 -4.27 1 98.81 89 ASP A C 1
ATOM 635 O O . ASP A 1 89 ? 0.283 -22.531 -5.168 1 98.81 89 ASP A O 1
ATOM 639 N N . GLU A 1 90 ? 0.835 -22.844 -3.055 1 98.69 90 GLU A N 1
ATOM 640 C CA . GLU A 1 90 ? -0.542 -23.109 -2.643 1 98.69 90 GLU A CA 1
ATOM 641 C C . GLU A 1 90 ? -1.403 -21.859 -2.801 1 98.69 90 GLU A C 1
ATOM 643 O O . GLU A 1 90 ? -2.557 -21.938 -3.225 1 98.69 90 GLU A O 1
ATOM 648 N N . HIS A 1 91 ? -0.815 -20.766 -2.441 1 98.75 91 HIS A N 1
ATOM 649 C CA . HIS A 1 91 ? -1.537 -19.5 -2.578 1 98.75 91 HIS A CA 1
ATOM 650 C C . HIS A 1 91 ? -1.877 -19.219 -4.035 1 98.75 91 HIS A C 1
ATOM 652 O O . HIS A 1 91 ? -3.008 -18.844 -4.355 1 98.75 91 HIS A O 1
ATOM 658 N N . CYS A 1 92 ? -0.936 -19.391 -4.891 1 98.88 92 CYS A N 1
ATOM 659 C CA . CYS A 1 92 ? -1.139 -19.172 -6.316 1 98.88 92 CYS A CA 1
ATOM 660 C C . CYS A 1 92 ? -2.191 -20.109 -6.871 1 98.88 92 CYS A C 1
ATOM 662 O O . CYS A 1 92 ? -3.021 -19.719 -7.695 1 98.88 92 CYS A O 1
ATOM 664 N N . ALA A 1 93 ? -2.121 -21.328 -6.418 1 98.81 93 ALA A N 1
ATOM 665 C CA . ALA A 1 93 ? -3.107 -22.312 -6.875 1 98.81 93 ALA A CA 1
ATOM 666 C C . ALA A 1 93 ? -4.523 -21.859 -6.535 1 98.81 93 ALA A C 1
ATOM 668 O O . ALA A 1 93 ? -5.434 -21.969 -7.363 1 98.81 93 ALA A O 1
ATOM 669 N N . ARG A 1 94 ? -4.734 -21.344 -5.398 1 98.44 94 ARG A N 1
ATOM 670 C CA . ARG A 1 94 ? -6.027 -20.812 -4.984 1 98.44 94 ARG A CA 1
ATOM 671 C C . ARG A 1 94 ? -6.461 -19.656 -5.883 1 98.44 94 ARG A C 1
ATOM 673 O O . ARG A 1 94 ? -7.609 -19.609 -6.32 1 98.44 94 ARG A O 1
ATOM 680 N N . ALA A 1 95 ? -5.543 -18.703 -6.062 1 98.75 95 ALA A N 1
ATOM 681 C CA . ALA A 1 95 ? -5.828 -17.547 -6.895 1 98.75 95 ALA A CA 1
ATOM 682 C C . ALA A 1 95 ? -6.219 -17.953 -8.312 1 98.75 95 ALA A C 1
ATOM 684 O O . ALA A 1 95 ? -7.18 -17.438 -8.875 1 98.75 95 ALA A O 1
ATOM 685 N N . ARG A 1 96 ? -5.484 -18.891 -8.828 1 98.5 96 ARG A N 1
ATOM 686 C CA . ARG A 1 96 ? -5.75 -19.422 -10.164 1 98.5 96 ARG A CA 1
ATOM 687 C C . ARG A 1 96 ? -7.125 -20.062 -10.234 1 98.5 96 ARG A C 1
ATOM 689 O O . ARG A 1 96 ? -7.871 -19.859 -11.188 1 98.5 96 ARG A O 1
ATOM 696 N N . GLU A 1 97 ? -7.398 -20.875 -9.312 1 98.5 97 GLU A N 1
ATOM 697 C CA . GLU A 1 97 ? -8.688 -21.547 -9.266 1 98.5 97 GLU A CA 1
ATOM 698 C C . GLU A 1 97 ? -9.836 -20.547 -9.227 1 98.5 97 GLU A C 1
ATOM 700 O O . GLU A 1 97 ? -10.875 -20.766 -9.859 1 98.5 97 GLU A O 1
ATOM 705 N N . PHE A 1 98 ? -9.664 -19.5 -8.453 1 98.62 98 PHE A N 1
ATOM 706 C CA . PHE A 1 98 ? -10.68 -18.453 -8.352 1 98.62 98 PHE A CA 1
ATOM 707 C C . PHE A 1 98 ? -10.875 -17.75 -9.688 1 98.62 98 PHE A C 1
ATOM 709 O O . PHE A 1 98 ? -11.961 -17.25 -9.984 1 98.62 98 PHE A O 1
ATOM 716 N N . GLY A 1 99 ? -9.688 -17.578 -10.414 1 98.5 99 GLY A N 1
ATOM 717 C CA . GLY A 1 99 ? -9.805 -17.047 -11.758 1 98.5 99 GLY A CA 1
ATOM 718 C C . GLY A 1 99 ? -9.133 -15.695 -11.922 1 98.5 99 GLY A C 1
ATOM 719 O O . GLY A 1 99 ? -9.406 -14.969 -12.883 1 98.5 99 GLY A O 1
ATOM 720 N N . VAL A 1 100 ? -8.266 -15.359 -11.055 1 98.56 100 VAL A N 1
ATOM 721 C CA . VAL A 1 100 ? -7.508 -14.117 -11.211 1 98.56 100 VAL A CA 1
ATOM 722 C C . VAL A 1 100 ? -6.445 -14.297 -12.289 1 98.56 100 VAL A C 1
ATOM 724 O O . VAL A 1 100 ? -6.008 -15.414 -12.562 1 98.56 100 VAL A O 1
ATOM 727 N N . GLU A 1 101 ? -6.094 -13.203 -12.938 1 98.75 101 GLU A N 1
ATOM 728 C CA . GLU A 1 101 ? -5.023 -13.242 -13.922 1 98.75 101 GLU A CA 1
ATOM 729 C C . GLU A 1 101 ? -3.66 -13.391 -13.258 1 98.75 101 GLU A C 1
ATOM 731 O O . GLU A 1 101 ? -3.236 -12.523 -12.492 1 98.75 101 GLU A O 1
ATOM 736 N N . ILE A 1 102 ? -2.979 -14.477 -13.57 1 98.88 102 ILE A N 1
ATOM 737 C CA . ILE A 1 102 ? -1.619 -14.68 -13.078 1 98.88 102 ILE A CA 1
ATOM 738 C C . ILE A 1 102 ? -0.625 -14.047 -14.047 1 98.88 102 ILE A C 1
ATOM 740 O O . ILE A 1 102 ? -0.528 -14.453 -15.211 1 98.88 102 ILE A O 1
ATOM 744 N N . LEU A 1 103 ? 0.071 -13.094 -13.609 1 98.81 103 LEU A N 1
ATOM 745 C CA . LEU A 1 103 ? 1.02 -12.352 -14.43 1 98.81 103 LEU A CA 1
ATOM 746 C C . LEU A 1 103 ? 2.387 -13.031 -14.43 1 98.81 103 LEU A C 1
ATOM 748 O O . LEU A 1 103 ? 3.15 -12.898 -15.391 1 98.81 103 LEU A O 1
ATOM 752 N N . MET A 1 104 ? 2.729 -13.617 -13.383 1 98.81 104 MET A N 1
ATOM 753 C CA . MET A 1 104 ? 3.979 -14.344 -13.188 1 98.81 104 MET A CA 1
ATOM 754 C C . MET A 1 104 ? 3.77 -15.555 -12.289 1 98.81 104 MET A C 1
ATOM 756 O O . MET A 1 104 ? 3.264 -15.43 -11.172 1 98.81 104 MET A O 1
ATOM 760 N N . GLU A 1 105 ? 4.172 -16.688 -12.781 1 98.81 105 GLU A N 1
ATOM 761 C CA . GLU A 1 105 ? 4.07 -17.922 -12.008 1 98.81 105 GLU A CA 1
ATOM 762 C C . GLU A 1 105 ? 5.047 -17.922 -10.836 1 98.81 105 GLU A C 1
ATOM 764 O O . GLU A 1 105 ? 6.023 -17.172 -10.836 1 98.81 105 GLU A O 1
ATOM 769 N N . PRO A 1 106 ? 4.715 -18.766 -9.828 1 98.88 106 PRO A N 1
ATOM 770 C CA . PRO A 1 106 ? 5.676 -18.844 -8.727 1 98.88 106 PRO A CA 1
ATOM 771 C C . PRO A 1 106 ? 7.102 -19.109 -9.203 1 98.88 106 PRO A C 1
ATOM 773 O O . PRO A 1 106 ? 7.352 -20.062 -9.938 1 98.88 106 PRO A O 1
ATOM 776 N N . THR A 1 107 ? 7.945 -18.25 -8.805 1 98.69 107 THR A N 1
ATOM 777 C CA . THR A 1 107 ? 9.328 -18.25 -9.281 1 98.69 107 THR A CA 1
ATOM 778 C C . THR A 1 107 ? 10.289 -17.969 -8.133 1 98.69 107 THR A C 1
ATOM 780 O O . THR A 1 107 ? 10.039 -17.078 -7.312 1 98.69 107 THR A O 1
ATOM 783 N N . ASP A 1 108 ? 11.398 -18.75 -8.023 1 98.19 108 ASP A N 1
ATOM 784 C CA . ASP A 1 108 ? 12.477 -18.438 -7.094 1 98.19 108 ASP A CA 1
ATOM 785 C C . ASP A 1 108 ? 13.25 -17.203 -7.559 1 98.19 108 ASP A C 1
ATOM 787 O O . ASP A 1 108 ? 13.648 -17.109 -8.719 1 98.19 108 ASP A O 1
ATOM 791 N N . GLN A 1 109 ? 13.406 -16.25 -6.691 1 96.5 109 GLN A N 1
ATOM 792 C CA . GLN A 1 109 ? 14.062 -14.992 -7.031 1 96.5 109 GLN A CA 1
ATOM 793 C C . GLN A 1 109 ? 15.516 -14.984 -6.57 1 96.5 109 GLN A C 1
ATOM 795 O O . GLN A 1 109 ? 15.875 -15.68 -5.617 1 96.5 109 GLN A O 1
ATOM 800 N N . ASP A 1 110 ? 16.25 -14.117 -7.117 1 92.38 110 ASP A N 1
ATOM 801 C CA . ASP A 1 110 ? 17.688 -14.039 -6.832 1 92.38 110 ASP A CA 1
ATOM 802 C C . ASP A 1 110 ? 17.938 -13.477 -5.438 1 92.38 110 ASP A C 1
ATOM 804 O O . ASP A 1 110 ? 19 -13.703 -4.852 1 92.38 110 ASP A O 1
ATOM 808 N N . TYR A 1 111 ? 16.938 -12.797 -4.969 1 90.25 111 TYR A N 1
ATOM 809 C CA . TYR A 1 111 ? 17.141 -12.18 -3.662 1 90.25 111 TYR A CA 1
ATOM 810 C C . TYR A 1 111 ? 16.641 -13.086 -2.547 1 90.25 111 TYR A C 1
ATOM 812 O O . TYR A 1 111 ? 16.469 -12.648 -1.409 1 90.25 111 TYR A O 1
ATOM 820 N N . GLY A 1 112 ? 16.344 -14.383 -2.834 1 92.5 112 GLY A N 1
ATOM 821 C CA . GLY A 1 112 ? 16.047 -15.383 -1.821 1 92.5 112 GLY A CA 1
ATOM 822 C C . GLY A 1 112 ? 14.562 -15.539 -1.553 1 92.5 112 GLY A C 1
ATOM 823 O O . GLY A 1 112 ? 14.172 -16.219 -0.601 1 92.5 112 GLY A O 1
ATOM 824 N N . SER A 1 113 ? 13.758 -15.008 -2.324 1 96.44 113 SER A N 1
ATOM 825 C CA . SER A 1 113 ? 12.312 -15.125 -2.186 1 96.44 113 SER A CA 1
ATOM 826 C C . SER A 1 113 ? 11.742 -16.125 -3.189 1 96.44 113 SER A C 1
ATOM 828 O O . SER A 1 113 ? 12.445 -16.578 -4.098 1 96.44 113 SER A O 1
ATOM 830 N N . ARG A 1 114 ? 10.617 -16.562 -3.006 1 98.44 114 ARG A N 1
ATOM 831 C CA . ARG A 1 114 ? 9.727 -17.141 -4.004 1 98.44 114 ARG A CA 1
ATOM 832 C C . ARG A 1 114 ? 8.453 -16.312 -4.156 1 98.44 114 ARG A C 1
ATOM 834 O O . ARG A 1 114 ? 7.75 -16.078 -3.176 1 98.44 114 ARG A O 1
ATOM 841 N N . ASP A 1 115 ? 8.188 -15.875 -5.395 1 98.38 115 ASP A N 1
ATOM 842 C CA . ASP A 1 115 ? 7.117 -14.898 -5.598 1 98.38 115 ASP A CA 1
ATOM 843 C C . ASP A 1 115 ? 6.211 -15.312 -6.754 1 98.38 115 ASP A C 1
ATOM 845 O O . ASP A 1 115 ? 6.652 -15.992 -7.684 1 98.38 115 ASP A O 1
ATOM 849 N N . TYR A 1 116 ? 5.043 -14.891 -6.75 1 98.88 116 TYR A N 1
ATOM 850 C CA . TYR A 1 116 ? 4.207 -14.805 -7.941 1 98.88 116 TYR A CA 1
ATOM 851 C C . TYR A 1 116 ? 3.457 -13.477 -7.984 1 98.88 116 TYR A C 1
ATOM 853 O O . TYR A 1 116 ? 3.471 -12.719 -7.012 1 98.88 116 TYR A O 1
ATOM 861 N N . MET A 1 117 ? 2.861 -13.156 -9.133 1 98.88 117 MET A N 1
ATOM 862 C CA . MET A 1 117 ? 2.166 -11.891 -9.328 1 98.88 117 MET A CA 1
ATOM 863 C C . MET A 1 117 ? 0.819 -12.102 -10.008 1 98.88 117 MET A C 1
ATOM 865 O O . MET A 1 117 ? 0.713 -12.906 -10.945 1 98.88 117 MET A O 1
ATOM 869 N N . ALA A 1 118 ? -0.122 -11.367 -9.562 1 98.88 118 ALA A N 1
ATOM 870 C CA . ALA A 1 118 ? -1.473 -11.445 -10.117 1 98.88 118 ALA A CA 1
ATOM 871 C C . ALA A 1 118 ? -2.057 -10.055 -10.328 1 98.88 118 ALA A C 1
ATOM 873 O O . ALA A 1 118 ? -1.646 -9.094 -9.68 1 98.88 118 ALA A O 1
ATOM 874 N N . ARG A 1 119 ? -2.963 -9.945 -11.242 1 98.62 119 ARG A N 1
ATOM 875 C CA . ARG A 1 119 ? -3.723 -8.727 -11.516 1 98.62 119 ARG A CA 1
ATOM 876 C C . ARG A 1 119 ? -5.203 -8.93 -11.211 1 98.62 119 ARG A C 1
ATOM 878 O O . ARG A 1 119 ? -5.805 -9.922 -11.625 1 98.62 119 ARG A O 1
ATOM 885 N N . ASP A 1 120 ? -5.73 -8.023 -10.43 1 98.25 120 ASP A N 1
ATOM 886 C CA . ASP A 1 120 ? -7.156 -8.133 -10.148 1 98.25 120 ASP A CA 1
ATOM 887 C C . ASP A 1 120 ? -7.988 -7.535 -11.281 1 98.25 120 ASP A C 1
ATOM 889 O O . ASP A 1 120 ? -7.441 -7.066 -12.281 1 98.25 120 ASP A O 1
ATOM 893 N N . ALA A 1 121 ? -9.258 -7.539 -11.172 1 97.44 121 ALA A N 1
ATOM 894 C CA . ALA A 1 121 ? -10.18 -7.242 -12.266 1 97.44 121 ALA A CA 1
ATOM 895 C C . ALA A 1 121 ? -10.078 -5.777 -12.688 1 97.44 121 ALA A C 1
ATOM 897 O O . ALA A 1 121 ? -10.477 -5.414 -13.797 1 97.44 121 ALA A O 1
ATOM 898 N N . GLU A 1 122 ? -9.555 -4.938 -11.789 1 97.06 122 GLU A N 1
ATOM 899 C CA . GLU A 1 122 ? -9.492 -3.523 -12.133 1 97.06 122 GLU A CA 1
ATOM 900 C C . GLU A 1 122 ? -8.055 -3.066 -12.336 1 97.06 122 GLU A C 1
ATOM 902 O O . GLU A 1 122 ? -7.773 -1.865 -12.352 1 97.06 122 GLU A O 1
ATOM 907 N N . GLY A 1 123 ? -7.172 -4 -12.367 1 97.25 123 GLY A N 1
ATOM 908 C CA . GLY A 1 123 ? -5.84 -3.707 -12.875 1 97.25 123 GLY A CA 1
ATOM 909 C C . GLY A 1 123 ? -4.797 -3.582 -11.781 1 97.25 123 GLY A C 1
ATOM 910 O O . GLY A 1 123 ? -3.607 -3.422 -12.062 1 97.25 123 GLY A O 1
ATOM 911 N N . ASN A 1 124 ? -5.188 -3.596 -10.516 1 98.5 124 ASN A N 1
ATOM 912 C CA . ASN A 1 124 ? -4.191 -3.574 -9.445 1 98.5 124 ASN A CA 1
ATOM 913 C C . ASN A 1 124 ? -3.318 -4.824 -9.461 1 98.5 124 ASN A C 1
ATOM 915 O O . ASN A 1 124 ? -3.797 -5.914 -9.781 1 98.5 124 ASN A O 1
ATOM 919 N N . VAL A 1 125 ? -2.098 -4.594 -9.133 1 98.81 125 VAL A N 1
ATOM 920 C CA . VAL A 1 125 ? -1.109 -5.668 -9.188 1 98.81 125 VAL A CA 1
ATOM 921 C C . VAL A 1 125 ? -0.759 -6.117 -7.766 1 98.81 125 VAL A C 1
ATOM 923 O O . VAL A 1 125 ? -0.334 -5.305 -6.941 1 98.81 125 VAL A O 1
ATOM 926 N N . TRP A 1 126 ? -1.001 -7.355 -7.527 1 98.88 126 TRP A N 1
ATOM 927 C CA . TRP A 1 126 ? -0.692 -7.996 -6.254 1 98.88 126 TRP A CA 1
ATOM 928 C C . TRP A 1 126 ? 0.475 -8.969 -6.402 1 98.88 126 TRP A C 1
ATOM 930 O O . TRP A 1 126 ? 0.415 -9.906 -7.203 1 98.88 126 TRP A O 1
ATOM 940 N N . SER A 1 127 ? 1.509 -8.672 -5.668 1 98.81 127 SER A N 1
ATOM 941 C CA . SER A 1 127 ? 2.658 -9.57 -5.605 1 98.81 127 SER A CA 1
ATOM 942 C C . SER A 1 127 ? 2.689 -10.336 -4.285 1 98.81 127 SER A C 1
ATOM 944 O O . SER A 1 127 ? 2.52 -9.75 -3.217 1 98.81 127 SER A O 1
ATOM 946 N N . PHE A 1 128 ? 2.83 -11.609 -4.387 1 98.81 128 PHE A N 1
ATOM 947 C CA . PHE A 1 128 ? 2.887 -12.477 -3.215 1 98.81 128 PHE A CA 1
ATOM 948 C C . PHE A 1 128 ? 4.227 -13.195 -3.141 1 98.81 128 PHE A C 1
ATOM 950 O O . PHE A 1 128 ? 4.66 -13.812 -4.117 1 98.81 128 PHE A O 1
ATOM 957 N N . GLY A 1 129 ? 4.859 -13.117 -1.969 1 98.38 129 GLY A N 1
ATOM 958 C CA . GLY A 1 129 ? 6.16 -13.75 -1.865 1 98.38 129 GLY A CA 1
ATOM 959 C C . GLY A 1 129 ? 6.582 -14.023 -0.433 1 98.38 129 GLY A C 1
ATOM 960 O O . GLY A 1 129 ? 5.902 -13.602 0.508 1 98.38 129 GLY A O 1
ATOM 961 N N . THR A 1 130 ? 7.73 -14.719 -0.271 1 97.75 130 THR A N 1
ATOM 962 C CA . THR A 1 130 ? 8.203 -15.141 1.043 1 97.75 130 THR A CA 1
ATOM 963 C C . THR A 1 130 ? 9.125 -14.094 1.655 1 97.75 130 THR A C 1
ATOM 965 O O . THR A 1 130 ? 9.383 -14.109 2.861 1 97.75 130 THR A O 1
ATOM 968 N N . TYR A 1 131 ? 9.602 -13.211 0.877 1 95.94 131 TYR A N 1
ATOM 969 C CA . TYR A 1 131 ? 10.477 -12.164 1.389 1 95.94 131 TYR A CA 1
ATOM 970 C C . TYR A 1 131 ? 9.711 -11.195 2.281 1 95.94 131 TYR A C 1
ATOM 972 O O . TYR A 1 131 ? 8.641 -10.703 1.9 1 95.94 131 TYR A O 1
ATOM 980 N N . ALA A 1 132 ? 10.227 -10.945 3.471 1 93.44 132 ALA A N 1
ATOM 981 C CA . ALA A 1 132 ? 9.625 -9.984 4.387 1 93.44 132 ALA A CA 1
ATOM 982 C C . ALA A 1 132 ? 10.578 -8.812 4.645 1 93.44 132 ALA A C 1
ATOM 984 O O . ALA A 1 132 ? 11.484 -8.914 5.477 1 93.44 132 ALA A O 1
ATOM 985 N N . PRO A 1 133 ? 10.297 -7.746 3.98 1 88.81 133 PRO A N 1
ATOM 986 C CA . PRO A 1 133 ? 11.156 -6.59 4.234 1 88.81 133 PRO A CA 1
ATOM 987 C C . PRO A 1 133 ? 11.273 -6.254 5.719 1 88.81 133 PRO A C 1
ATOM 989 O O . PRO A 1 133 ? 10.266 -6.195 6.422 1 88.81 133 PRO A O 1
ATOM 992 N N . GLY A 1 134 ? 12.547 -6.066 6.172 1 80.62 134 GLY A N 1
ATOM 993 C CA . GLY A 1 134 ? 12.789 -5.684 7.551 1 80.62 134 GLY A CA 1
ATOM 994 C C . GLY A 1 134 ? 12.969 -6.871 8.477 1 80.62 134 GLY A C 1
ATOM 995 O O . GLY A 1 134 ? 13.203 -6.703 9.68 1 80.62 134 GLY A O 1
ATOM 996 N N . SER A 1 135 ? 12.711 -8.102 8.008 1 71.38 135 SER A N 1
ATOM 997 C CA . SER A 1 135 ? 12.836 -9.289 8.852 1 71.38 135 SER A CA 1
ATOM 998 C C . SER A 1 135 ? 14.297 -9.555 9.211 1 71.38 135 SER A C 1
ATOM 1000 O O . SER A 1 135 ? 14.578 -10.266 10.18 1 71.38 135 SER A O 1
ATOM 1002 N N . ALA A 1 136 ? 15.266 -9.328 8.336 1 57.88 136 ALA A N 1
ATOM 1003 C CA . ALA A 1 136 ? 16.641 -9.68 8.656 1 57.88 136 ALA A CA 1
ATOM 1004 C C . ALA A 1 136 ? 17.109 -8.977 9.93 1 57.88 136 ALA A C 1
ATOM 1006 O O . ALA A 1 136 ? 18 -9.461 10.625 1 57.88 136 ALA A O 1
ATOM 1007 N N . ASP A 1 137 ? 16.594 -7.879 10.383 1 45.25 137 ASP A N 1
ATOM 1008 C CA . ASP A 1 137 ? 17.312 -7.305 11.516 1 45.25 137 ASP A CA 1
ATOM 1009 C C . ASP A 1 137 ? 17.062 -8.109 12.789 1 45.25 137 ASP A C 1
ATOM 1011 O O . ASP A 1 137 ? 15.953 -8.586 13.023 1 45.25 137 ASP A O 1
ATOM 1015 N N . MET B 1 1 ? 4.953 -22.906 9.945 1 25.97 1 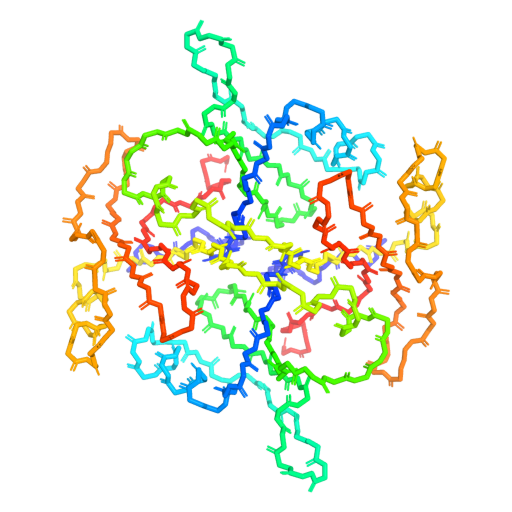MET B N 1
ATOM 1016 C CA . MET B 1 1 ? 4.719 -22.078 8.758 1 25.97 1 MET B CA 1
ATOM 1017 C C . MET B 1 1 ? 5.496 -20.781 8.844 1 25.97 1 MET B C 1
ATOM 1019 O O . MET B 1 1 ? 5.465 -20.094 9.867 1 25.97 1 MET B O 1
ATOM 1023 N N . ALA B 1 2 ? 6.59 -20.625 8.195 1 31.89 2 ALA B N 1
ATOM 1024 C CA . ALA B 1 2 ? 7.543 -19.578 8.539 1 31.89 2 ALA B CA 1
ATOM 1025 C C . ALA B 1 2 ? 6.871 -18.203 8.547 1 31.89 2 ALA B C 1
ATOM 1027 O O . ALA B 1 2 ? 6.508 -17.672 7.492 1 31.89 2 ALA B O 1
ATOM 1028 N N . GLY B 1 3 ? 5.957 -17.938 9.375 1 37 3 GLY B N 1
ATOM 1029 C CA . GLY B 1 3 ? 5.16 -16.75 9.609 1 37 3 GLY B CA 1
ATOM 1030 C C . GLY B 1 3 ? 5.992 -15.477 9.695 1 37 3 GLY B C 1
ATOM 1031 O O . GLY B 1 3 ? 7.207 -15.539 9.906 1 37 3 GLY B O 1
ATOM 1032 N N . ALA B 1 4 ? 5.594 -14.508 8.875 1 45.69 4 ALA B N 1
ATOM 1033 C CA . ALA B 1 4 ? 6.34 -13.273 9.086 1 45.69 4 ALA B CA 1
ATOM 1034 C C . ALA B 1 4 ? 6.898 -13.195 10.5 1 45.69 4 ALA B C 1
ATOM 1036 O O . ALA B 1 4 ? 6.242 -13.617 11.461 1 45.69 4 ALA B O 1
ATOM 1037 N N . ALA B 1 5 ? 8.289 -13.164 10.594 1 47.22 5 ALA B N 1
ATOM 1038 C CA . ALA B 1 5 ? 8.891 -12.984 11.914 1 47.22 5 ALA B CA 1
ATOM 1039 C C . ALA B 1 5 ? 8.023 -12.078 12.789 1 47.22 5 ALA B C 1
ATOM 1041 O O . ALA B 1 5 ? 7.379 -11.156 12.289 1 47.22 5 ALA B O 1
ATOM 1042 N N . LYS B 1 6 ? 7.848 -12.383 13.859 1 59.47 6 LYS B N 1
ATOM 1043 C CA . LYS B 1 6 ? 7.059 -11.688 14.875 1 59.47 6 LYS B CA 1
ATOM 1044 C C . LYS B 1 6 ? 7.293 -10.18 14.812 1 59.47 6 LYS B C 1
ATOM 1046 O O . LYS B 1 6 ? 8.438 -9.727 14.805 1 59.47 6 LYS B O 1
ATOM 1051 N N . GLY B 1 7 ? 6.25 -9.5 14.297 1 71.56 7 GLY B N 1
ATOM 1052 C CA . GLY B 1 7 ? 6.242 -8.047 14.391 1 71.56 7 GLY B CA 1
ATOM 1053 C C . GLY B 1 7 ? 6.457 -7.363 13.055 1 71.56 7 GLY B C 1
ATOM 1054 O O . GLY B 1 7 ? 6.258 -6.152 12.93 1 71.56 7 GLY B O 1
ATOM 1055 N N . VAL B 1 8 ? 6.902 -8.188 12.031 1 83.81 8 VAL B N 1
ATOM 1056 C CA . VAL B 1 8 ? 7.137 -7.59 10.727 1 83.81 8 VAL B CA 1
ATOM 1057 C C . VAL B 1 8 ? 5.836 -7.574 9.922 1 83.81 8 VAL B C 1
ATOM 1059 O O . VAL B 1 8 ? 5.094 -8.555 9.914 1 83.81 8 VAL B O 1
ATOM 1062 N N . PRO B 1 9 ? 5.574 -6.492 9.375 1 92.19 9 PRO B N 1
ATOM 1063 C CA . PRO B 1 9 ? 4.34 -6.422 8.586 1 92.19 9 PRO B CA 1
ATOM 1064 C C . PRO B 1 9 ? 4.312 -7.426 7.438 1 92.19 9 PRO B C 1
ATOM 1066 O O . PRO B 1 9 ? 5.367 -7.867 6.973 1 92.19 9 PRO B O 1
ATOM 1069 N N . THR B 1 10 ? 3.102 -7.684 6.961 1 96.75 10 THR B N 1
ATOM 1070 C CA . THR B 1 10 ? 2.967 -8.648 5.875 1 96.75 10 THR B CA 1
ATOM 1071 C C . THR B 1 10 ? 2.408 -7.984 4.625 1 96.75 10 THR B C 1
ATOM 1073 O O . THR B 1 10 ? 2.125 -8.656 3.629 1 96.75 10 THR B O 1
ATOM 1076 N N . MET B 1 11 ? 2.143 -6.695 4.602 1 98 11 MET B N 1
ATOM 1077 C CA . MET B 1 11 ? 1.686 -5.984 3.408 1 98 11 MET B CA 1
ATOM 1078 C C . MET B 1 11 ? 2.465 -4.688 3.213 1 98 11 MET B C 1
ATOM 1080 O O . MET B 1 11 ? 2.699 -3.949 4.172 1 98 11 MET B O 1
ATOM 1084 N N . TYR B 1 12 ? 2.854 -4.461 1.945 1 98.5 12 TYR B N 1
ATOM 1085 C CA . TYR B 1 12 ? 3.703 -3.318 1.619 1 98.5 12 TYR B CA 1
ATOM 1086 C C . TYR B 1 12 ? 3.211 -2.615 0.359 1 98.5 12 TYR B C 1
ATOM 1088 O O . TYR B 1 12 ? 3.135 -3.225 -0.71 1 98.5 12 TYR B O 1
ATOM 1096 N N . PRO B 1 13 ? 2.902 -1.33 0.494 1 98.75 13 PRO B N 1
ATOM 1097 C CA . PRO B 1 13 ? 2.682 -0.61 -0.762 1 98.75 13 PRO B CA 1
ATOM 1098 C C . PRO B 1 13 ? 3.932 -0.555 -1.638 1 98.75 13 PRO B C 1
ATOM 1100 O O . PRO B 1 13 ? 5.051 -0.469 -1.121 1 98.75 13 PRO B O 1
ATOM 1103 N N . THR B 1 14 ? 3.729 -0.625 -2.914 1 98.31 14 THR B N 1
ATOM 1104 C CA . THR B 1 14 ? 4.797 -0.456 -3.893 1 98.31 14 THR B CA 1
ATOM 1105 C C . THR B 1 14 ? 4.5 0.718 -4.82 1 98.31 14 THR B C 1
ATOM 1107 O O . THR B 1 14 ? 3.406 0.813 -5.379 1 98.31 14 THR B O 1
ATOM 1110 N N . VAL B 1 15 ? 5.41 1.61 -4.965 1 98.12 15 VAL B N 1
ATOM 1111 C CA . VAL B 1 15 ? 5.191 2.807 -5.77 1 98.12 15 VAL B CA 1
ATOM 1112 C C . VAL B 1 15 ? 6.359 3.006 -6.734 1 98.12 15 VAL B C 1
ATOM 1114 O O . VAL B 1 15 ? 7.52 2.83 -6.355 1 98.12 15 VAL B O 1
ATOM 1117 N N . LEU B 1 16 ? 6.035 3.348 -7.977 1 97.5 16 LEU B N 1
ATOM 1118 C CA . LEU B 1 16 ? 7.062 3.676 -8.961 1 97.5 16 LEU B CA 1
ATOM 1119 C C . LEU B 1 16 ? 7.078 5.176 -9.25 1 97.5 16 LEU B C 1
ATOM 1121 O O . LEU B 1 16 ? 6.023 5.809 -9.328 1 97.5 16 LEU B O 1
ATOM 1125 N N . TYR B 1 17 ? 8.234 5.699 -9.438 1 97.25 17 TYR B N 1
ATOM 1126 C CA . TYR B 1 17 ? 8.422 7.125 -9.68 1 97.25 17 TYR B CA 1
ATOM 1127 C C . TYR B 1 17 ? 9.234 7.359 -10.945 1 97.25 17 TYR B C 1
ATOM 1129 O O . TYR B 1 17 ? 10.109 6.555 -11.289 1 97.25 17 TYR B O 1
ATOM 1137 N N . ASP B 1 18 ? 8.961 8.422 -11.609 1 96.81 18 ASP B N 1
ATOM 1138 C CA . ASP B 1 18 ? 9.859 8.891 -12.656 1 96.81 18 ASP B CA 1
ATOM 1139 C C . ASP B 1 18 ? 11.211 9.312 -12.078 1 96.81 18 ASP B C 1
ATOM 1141 O O . ASP B 1 18 ? 12.258 8.945 -12.609 1 96.81 18 ASP B O 1
ATOM 1145 N N . ASP B 1 19 ? 11.219 10.047 -11.039 1 97 19 ASP B N 1
ATOM 1146 C CA . ASP B 1 19 ? 12.406 10.453 -10.305 1 97 19 ASP B CA 1
ATOM 1147 C C . ASP B 1 19 ? 12.406 9.875 -8.891 1 97 19 ASP B C 1
ATOM 1149 O O . ASP B 1 19 ? 12.086 10.578 -7.93 1 97 19 ASP B O 1
ATOM 1153 N N . ALA B 1 20 ? 12.914 8.672 -8.758 1 97.69 20 ALA B N 1
ATOM 1154 C CA . ALA B 1 20 ? 12.859 7.938 -7.5 1 97.69 20 ALA B CA 1
ATOM 1155 C C . ALA B 1 20 ? 13.742 8.609 -6.441 1 97.69 20 ALA B C 1
ATOM 1157 O O . ALA B 1 20 ? 13.414 8.586 -5.254 1 97.69 20 ALA B O 1
ATOM 1158 N N . ARG B 1 21 ? 14.781 9.172 -6.812 1 97.38 21 ARG B N 1
ATOM 1159 C CA . ARG B 1 21 ? 15.664 9.828 -5.855 1 97.38 21 ARG B CA 1
ATOM 1160 C C . ARG B 1 21 ? 14.992 11.047 -5.227 1 97.38 21 ARG B C 1
ATOM 1162 O O . ARG B 1 21 ? 15.086 11.25 -4.01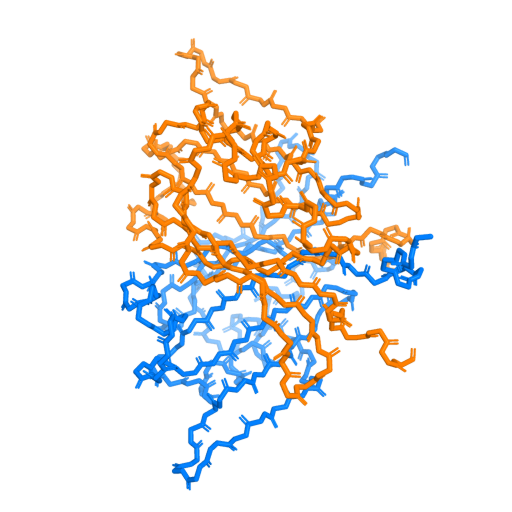6 1 97.38 21 ARG B O 1
ATOM 1169 N N . ALA B 1 22 ? 14.359 11.805 -6.031 1 98 22 ALA B N 1
ATOM 1170 C CA . ALA B 1 22 ? 13.609 12.945 -5.5 1 98 22 ALA B CA 1
ATOM 1171 C C . ALA B 1 22 ? 12.492 12.477 -4.57 1 98 22 ALA B C 1
ATOM 1173 O O . ALA B 1 22 ? 12.234 13.109 -3.541 1 98 22 ALA B O 1
ATOM 1174 N N . ALA B 1 23 ? 11.859 11.391 -4.98 1 98.44 23 ALA B N 1
ATOM 1175 C CA . ALA B 1 23 ? 10.812 10.828 -4.133 1 98.44 23 ALA B CA 1
ATOM 1176 C C . ALA B 1 23 ? 11.375 10.391 -2.783 1 98.44 23 ALA B C 1
ATOM 1178 O O . ALA B 1 23 ? 10.773 10.664 -1.739 1 98.44 23 ALA B O 1
ATOM 1179 N N . ILE B 1 24 ? 12.484 9.719 -2.795 1 98.56 24 ILE B N 1
ATOM 1180 C CA . ILE B 1 24 ? 13.117 9.273 -1.557 1 98.56 24 ILE B CA 1
ATOM 1181 C C . ILE B 1 24 ? 13.406 10.484 -0.668 1 98.56 24 ILE B C 1
ATOM 1183 O O . ILE B 1 24 ? 13.18 10.445 0.542 1 98.56 24 ILE B O 1
ATOM 1187 N N . ARG B 1 25 ? 13.867 11.555 -1.242 1 98.56 25 ARG B N 1
ATOM 1188 C CA . ARG B 1 25 ? 14.125 12.773 -0.477 1 98.56 25 ARG B CA 1
ATOM 1189 C C . ARG B 1 25 ? 12.844 13.305 0.152 1 98.56 25 ARG B C 1
ATOM 1191 O O . ARG B 1 25 ? 12.828 13.664 1.333 1 98.56 25 ARG B O 1
ATOM 1198 N N . THR B 1 26 ? 11.781 13.383 -0.62 1 98.81 26 THR B N 1
ATOM 1199 C CA . THR B 1 26 ? 10.492 13.836 -0.107 1 98.81 26 THR B CA 1
ATOM 1200 C C . THR B 1 26 ? 10.023 12.953 1.042 1 98.81 26 THR B C 1
ATOM 1202 O O . THR B 1 26 ? 9.609 13.453 2.092 1 98.81 26 THR B O 1
ATOM 1205 N N . LEU B 1 27 ? 10.117 11.656 0.855 1 98.88 27 LEU B N 1
ATOM 1206 C CA . LEU B 1 27 ? 9.602 10.711 1.846 1 98.88 27 LEU B CA 1
ATOM 1207 C C . LEU B 1 27 ? 10.461 10.727 3.105 1 98.88 27 LEU B C 1
ATOM 1209 O O . LEU B 1 27 ? 9.945 10.609 4.219 1 98.88 27 LEU B O 1
ATOM 1213 N N . THR B 1 28 ? 11.766 10.914 2.977 1 98.75 28 THR B N 1
ATOM 1214 C CA . THR B 1 28 ? 12.641 10.906 4.145 1 98.75 28 THR B CA 1
ATOM 1215 C C . THR B 1 28 ? 12.656 12.273 4.816 1 98.75 28 THR B C 1
ATOM 1217 O O . THR B 1 28 ? 12.305 12.398 5.992 1 98.75 28 THR B O 1
ATOM 1220 N N . GLU B 1 29 ? 12.922 13.328 4.07 1 98.69 29 GLU B N 1
ATOM 1221 C CA . GLU B 1 29 ? 13.07 14.656 4.66 1 98.69 29 GLU B CA 1
ATOM 1222 C C . GLU B 1 29 ? 11.703 15.297 4.906 1 98.69 29 GLU B C 1
ATOM 1224 O O . GLU B 1 29 ? 11.508 15.984 5.91 1 98.69 29 GLU B O 1
ATOM 1229 N N . GLY B 1 30 ? 10.789 15.125 4.062 1 98.69 30 GLY B N 1
ATOM 1230 C CA . GLY B 1 30 ? 9.469 15.719 4.188 1 98.69 30 GLY B CA 1
ATOM 1231 C C . GLY B 1 30 ? 8.555 14.945 5.121 1 98.69 30 GLY B C 1
ATOM 1232 O O . GLY B 1 30 ? 7.91 15.531 5.996 1 98.69 30 GLY B O 1
ATOM 1233 N N . PHE B 1 31 ? 8.555 13.617 4.906 1 98.81 31 PHE B N 1
ATOM 1234 C CA . PHE B 1 31 ? 7.594 12.82 5.656 1 98.81 31 PHE B CA 1
ATOM 1235 C C . PHE B 1 31 ? 8.273 12.086 6.809 1 98.81 31 PHE B C 1
ATOM 1237 O O . PHE B 1 31 ? 7.609 11.461 7.633 1 98.81 31 PHE B O 1
ATOM 1244 N N . GLY B 1 32 ? 9.555 12.109 6.914 1 98.38 32 GLY B N 1
ATOM 1245 C CA . GLY B 1 32 ? 10.25 11.578 8.078 1 98.38 32 GLY B CA 1
ATOM 1246 C C . GLY B 1 32 ? 10.477 10.086 8.008 1 98.38 32 GLY B C 1
ATOM 1247 O O . GLY B 1 32 ? 10.695 9.438 9.031 1 98.38 32 GLY B O 1
ATOM 1248 N N . PHE B 1 33 ? 10.406 9.484 6.828 1 98.69 33 PHE B N 1
ATOM 1249 C CA . PHE B 1 33 ? 10.695 8.062 6.711 1 98.69 33 PHE B CA 1
ATOM 1250 C C . PHE B 1 33 ? 12.188 7.793 6.871 1 98.69 33 PHE B C 1
ATOM 1252 O O . PHE B 1 33 ? 13.008 8.703 6.703 1 98.69 33 PHE B O 1
ATOM 1259 N N . THR B 1 34 ? 12.5 6.562 7.219 1 98.31 34 THR B N 1
ATOM 1260 C CA . THR B 1 34 ? 13.875 6.09 7.297 1 98.31 34 THR B CA 1
ATOM 1261 C C . THR B 1 34 ? 14.234 5.27 6.066 1 98.31 34 THR B C 1
ATOM 1263 O O . THR B 1 34 ? 13.492 4.371 5.668 1 98.31 34 THR B O 1
ATOM 1266 N N . GLU B 1 35 ? 15.344 5.598 5.453 1 98.06 35 GLU B N 1
ATOM 1267 C CA . GLU B 1 35 ? 15.859 4.789 4.355 1 98.06 35 GLU B CA 1
ATOM 1268 C C . GLU B 1 35 ? 16.484 3.488 4.871 1 98.06 35 GLU B C 1
ATOM 1270 O O . GLU B 1 35 ? 17.484 3.512 5.582 1 98.06 35 GLU B O 1
ATOM 1275 N N . GLU B 1 36 ? 15.898 2.377 4.508 1 96.94 36 GLU B N 1
ATOM 1276 C CA . GLU B 1 36 ? 16.375 1.092 5.004 1 96.94 36 GLU B CA 1
ATOM 1277 C C . GLU B 1 36 ? 17.328 0.433 4 1 96.94 36 GLU B C 1
ATOM 1279 O O . GLU B 1 36 ? 18.328 -0.173 4.387 1 96.94 36 GLU B O 1
ATOM 1284 N N . ALA B 1 37 ? 16.984 0.524 2.742 1 95.88 37 ALA B N 1
ATOM 1285 C CA . ALA B 1 37 ? 17.766 -0.066 1.659 1 95.88 37 ALA B CA 1
ATOM 1286 C C . ALA B 1 37 ? 17.516 0.658 0.341 1 95.88 37 ALA B C 1
ATOM 1288 O O . ALA B 1 37 ? 16.375 1.046 0.048 1 95.88 37 ALA B O 1
ATOM 1289 N N . VAL B 1 38 ? 18.516 0.862 -0.379 1 96.62 38 VAL B N 1
ATOM 1290 C CA . VAL B 1 38 ? 18.422 1.394 -1.734 1 96.62 38 VAL B CA 1
ATOM 1291 C C . VAL B 1 38 ? 19.359 0.613 -2.658 1 96.62 38 VAL B C 1
ATOM 1293 O O . VAL B 1 38 ? 20.562 0.513 -2.398 1 96.62 38 VAL B O 1
ATOM 1296 N N . TYR B 1 39 ? 18.766 0.077 -3.635 1 95.62 39 TYR B N 1
ATOM 1297 C CA . TYR B 1 39 ? 19.5 -0.638 -4.668 1 95.62 39 TYR B CA 1
ATOM 1298 C C . TYR B 1 39 ? 19.484 0.13 -5.984 1 95.62 39 TYR B C 1
ATOM 1300 O O . TYR B 1 39 ? 18.406 0.448 -6.504 1 95.62 39 TYR B O 1
ATOM 1308 N N . GLU B 1 40 ? 20.641 0.324 -6.48 1 94.12 40 GLU B N 1
ATOM 1309 C CA . GLU B 1 40 ? 20.75 1.135 -7.688 1 94.12 40 GLU B CA 1
ATOM 1310 C C . GLU B 1 40 ? 21.234 0.297 -8.875 1 94.12 40 GLU B C 1
ATOM 1312 O O . GLU B 1 40 ? 21.953 -0.688 -8.695 1 94.12 40 GLU B O 1
ATOM 1317 N N . GLY B 1 41 ? 20.719 0.77 -10.047 1 89.44 41 GLY B N 1
ATOM 1318 C CA . GLY B 1 41 ? 21.219 0.181 -11.281 1 89.44 41 GLY B CA 1
ATOM 1319 C C . GLY B 1 41 ? 22.453 0.876 -11.82 1 89.44 41 GLY B C 1
ATOM 1320 O O . GLY B 1 41 ? 22.984 1.794 -11.188 1 89.44 41 GLY B O 1
ATOM 1321 N N . GLU B 1 42 ? 22.875 0.389 -12.977 1 85.94 42 GLU B N 1
ATOM 1322 C CA . GLU B 1 42 ? 24.109 0.872 -13.586 1 85.94 42 GLU B CA 1
ATOM 1323 C C . GLU B 1 42 ? 24 2.344 -13.969 1 85.94 42 GLU B C 1
ATOM 1325 O O . GLU B 1 42 ? 24.984 3.082 -13.914 1 85.94 42 GLU B O 1
ATOM 1330 N N . ASN B 1 43 ? 22.828 2.762 -14.25 1 87.25 43 ASN B N 1
ATOM 1331 C CA . ASN B 1 43 ? 22.641 4.141 -14.703 1 87.25 43 ASN B CA 1
ATOM 1332 C C . ASN B 1 43 ? 22.297 5.066 -13.539 1 87.25 43 ASN B C 1
ATOM 1334 O O . ASN B 1 43 ? 21.938 6.227 -13.75 1 87.25 43 ASN B O 1
ATOM 1338 N N . GLY B 1 44 ? 22.359 4.465 -12.383 1 88.62 44 GLY B N 1
ATOM 1339 C CA . GLY B 1 44 ? 22.047 5.27 -11.211 1 88.62 44 GLY B CA 1
ATOM 1340 C C . GLY B 1 44 ? 20.578 5.281 -10.867 1 88.62 44 GLY B C 1
ATOM 1341 O O . GLY B 1 44 ? 20.172 5.895 -9.875 1 88.62 44 GLY B O 1
ATOM 1342 N N . SER B 1 45 ? 19.859 4.66 -11.688 1 92.88 45 SER B N 1
ATOM 1343 C CA . SER B 1 45 ? 18.438 4.543 -11.383 1 92.88 45 SER B CA 1
ATOM 1344 C C . SER B 1 45 ? 18.203 3.699 -10.133 1 92.88 45 SER B C 1
ATOM 1346 O O . SER B 1 45 ? 19 2.803 -9.828 1 92.88 45 SER B O 1
ATOM 1348 N N . VAL B 1 46 ? 17.219 4.094 -9.375 1 96.56 46 VAL B N 1
ATOM 1349 C CA . VAL B 1 46 ? 16.844 3.279 -8.219 1 96.56 46 VAL B CA 1
ATOM 1350 C C . VAL B 1 46 ? 16.062 2.053 -8.688 1 96.56 46 VAL B C 1
ATOM 1352 O O . VAL B 1 46 ? 14.93 2.174 -9.156 1 96.56 46 VAL B O 1
ATOM 1355 N N . LEU B 1 47 ? 16.641 0.916 -8.602 1 95.62 47 LEU B N 1
ATOM 1356 C CA . LEU B 1 47 ? 15.969 -0.326 -8.953 1 95.62 47 LEU B CA 1
ATOM 1357 C C . LEU B 1 47 ? 14.945 -0.708 -7.891 1 95.62 47 LEU B C 1
ATOM 1359 O O . LEU B 1 47 ? 13.836 -1.145 -8.219 1 95.62 47 LEU B O 1
ATOM 1363 N N . HIS B 1 48 ? 15.328 -0.58 -6.68 1 96.69 48 HIS B N 1
ATOM 1364 C CA . HIS B 1 48 ? 14.484 -0.917 -5.539 1 96.69 48 HIS B CA 1
ATOM 1365 C C . HIS B 1 48 ? 14.922 -0.157 -4.289 1 96.69 48 HIS B C 1
ATOM 1367 O O . HIS B 1 48 ? 16.125 0.008 -4.043 1 96.69 48 HIS B O 1
ATOM 1373 N N . ALA B 1 49 ? 14 0.321 -3.555 1 98.25 49 ALA B N 1
ATOM 1374 C CA . ALA B 1 49 ? 14.25 0.941 -2.256 1 98.25 49 ALA B CA 1
ATOM 1375 C C . ALA B 1 49 ? 13.172 0.559 -1.25 1 98.25 49 ALA B C 1
ATOM 1377 O O . ALA B 1 49 ? 12.031 0.277 -1.631 1 98.25 49 ALA B O 1
ATOM 1378 N N . GLU B 1 50 ? 13.516 0.522 -0.026 1 98.19 50 GLU B N 1
ATOM 1379 C CA . GLU B 1 50 ? 12.609 0.316 1.098 1 98.19 50 GLU B CA 1
ATOM 1380 C C . GLU B 1 50 ? 12.766 1.418 2.143 1 98.19 50 GLU B C 1
ATOM 1382 O O . GLU B 1 50 ? 13.859 1.636 2.664 1 98.19 50 GLU B O 1
ATOM 1387 N N . LEU B 1 51 ? 11.695 2.096 2.359 1 98.62 51 LEU B N 1
ATOM 1388 C CA . LEU B 1 51 ? 11.648 3.131 3.387 1 98.62 51 LEU B CA 1
ATOM 1389 C C . LEU B 1 51 ? 10.656 2.764 4.488 1 98.62 51 LEU B C 1
ATOM 1391 O O . LEU B 1 51 ? 9.594 2.213 4.211 1 98.62 51 LEU B O 1
ATOM 1395 N N . SER B 1 52 ? 11.008 3.148 5.734 1 97.5 52 SER B N 1
ATOM 1396 C CA . SER B 1 52 ? 10.164 2.729 6.852 1 97.5 52 SER B CA 1
ATOM 1397 C C . SER B 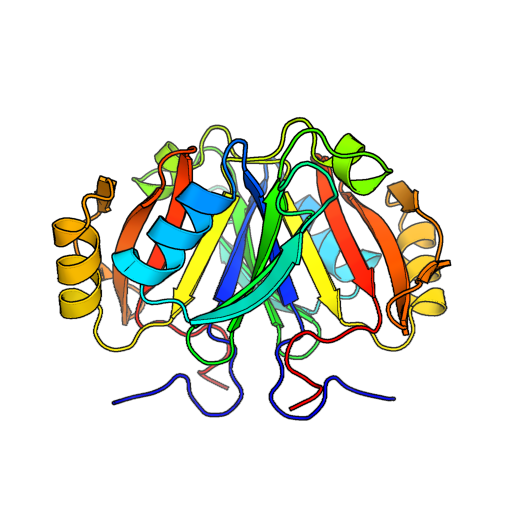1 52 ? 9.625 3.932 7.617 1 97.5 52 SER B C 1
ATOM 1399 O O . SER B 1 52 ? 10.211 5.012 7.586 1 97.5 52 SER B O 1
ATOM 1401 N N . CYS B 1 53 ? 8.562 3.762 8.242 1 96.75 53 CYS B N 1
ATOM 1402 C CA . CYS B 1 53 ? 7.938 4.59 9.266 1 96.75 53 CYS B CA 1
ATOM 1403 C C . CYS B 1 53 ? 7.25 3.73 10.32 1 96.75 53 CYS B C 1
ATOM 1405 O O . CYS B 1 53 ? 6.336 2.971 10.008 1 96.75 53 CYS B O 1
ATOM 1407 N N . GLY B 1 54 ? 7.68 3.848 11.602 1 93.69 54 GLY B N 1
ATOM 1408 C CA . GLY B 1 54 ? 7.293 2.797 12.531 1 93.69 54 GLY B CA 1
ATOM 1409 C C . GLY B 1 54 ? 7.754 1.419 12.102 1 93.69 54 GLY B C 1
ATOM 1410 O O . GLY B 1 54 ? 8.938 1.214 11.82 1 93.69 54 GLY B O 1
ATOM 1411 N N . ASN B 1 55 ? 6.863 0.516 12.094 1 92.81 55 ASN B N 1
ATOM 1412 C CA . ASN B 1 55 ? 7.258 -0.798 11.602 1 92.81 55 ASN B CA 1
ATOM 1413 C C . ASN B 1 55 ? 6.793 -1.019 10.164 1 92.81 55 ASN B C 1
ATOM 1415 O O . ASN B 1 55 ? 7.082 -2.059 9.57 1 92.81 55 ASN B O 1
ATOM 1419 N N . GLY B 1 56 ? 6.004 -0.078 9.656 1 95.88 56 GLY B N 1
ATOM 1420 C CA . GLY B 1 56 ? 5.586 -0.168 8.266 1 95.88 56 GLY B CA 1
ATOM 1421 C C . GLY B 1 56 ? 6.688 0.184 7.285 1 95.88 56 GLY B C 1
ATOM 1422 O O . GLY B 1 56 ? 7.664 0.842 7.648 1 95.88 56 GLY B O 1
ATOM 1423 N N . ARG B 1 57 ? 6.523 -0.278 6.016 1 97.19 57 ARG B N 1
ATOM 1424 C CA . ARG B 1 57 ? 7.48 0.008 4.953 1 97.19 57 ARG B CA 1
ATOM 1425 C C . ARG B 1 57 ? 6.773 0.183 3.613 1 97.19 57 ARG B C 1
ATOM 1427 O O . ARG B 1 57 ? 5.742 -0.445 3.361 1 97.19 57 ARG B O 1
ATOM 1434 N N . VAL B 1 58 ? 7.387 1.045 2.852 1 98.56 58 VAL B N 1
ATOM 1435 C CA . VAL B 1 58 ? 7.02 1.177 1.445 1 98.56 58 VAL B CA 1
ATOM 1436 C C . VAL B 1 58 ? 8.188 0.75 0.562 1 98.56 58 VAL B C 1
ATOM 1438 O O . VAL B 1 58 ? 9.344 1.044 0.87 1 98.56 58 VAL B O 1
ATOM 1441 N N . MET B 1 59 ? 7.84 0.006 -0.441 1 98.44 59 MET B N 1
ATOM 1442 C CA . MET B 1 59 ? 8.797 -0.326 -1.492 1 98.44 59 MET B CA 1
ATOM 1443 C C . MET B 1 59 ? 8.633 0.603 -2.689 1 98.44 59 MET B C 1
ATOM 1445 O O . MET B 1 59 ? 7.516 0.93 -3.08 1 98.44 59 MET B O 1
ATOM 1449 N N . LEU B 1 60 ? 9.75 1.082 -3.17 1 97.75 60 LEU B N 1
ATOM 1450 C CA . LEU B 1 60 ? 9.617 1.96 -4.328 1 97.75 60 LEU B CA 1
ATOM 1451 C C . LEU B 1 60 ? 10.766 1.759 -5.305 1 97.75 60 LEU B C 1
ATOM 1453 O O . LEU B 1 60 ? 11.758 1.109 -4.973 1 97.75 60 LEU B O 1
ATOM 1457 N N . GLY B 1 61 ? 10.609 2.156 -6.527 1 96.94 61 GLY B N 1
ATOM 1458 C CA . GLY B 1 61 ? 11.586 2.125 -7.602 1 96.94 61 GLY B CA 1
ATOM 1459 C C . GLY B 1 61 ? 11.281 3.113 -8.711 1 96.94 61 GLY B C 1
ATOM 1460 O O . GLY B 1 61 ? 10.383 3.941 -8.586 1 96.94 61 GLY B O 1
ATOM 1461 N N . SER B 1 62 ? 12.086 3.008 -9.75 1 96.88 62 SER B N 1
ATOM 1462 C CA . SER B 1 62 ? 11.93 3.91 -10.883 1 96.88 62 SER B CA 1
ATOM 1463 C C . SER B 1 62 ? 10.969 3.334 -11.922 1 96.88 62 SER B C 1
ATOM 1465 O O . SER B 1 62 ? 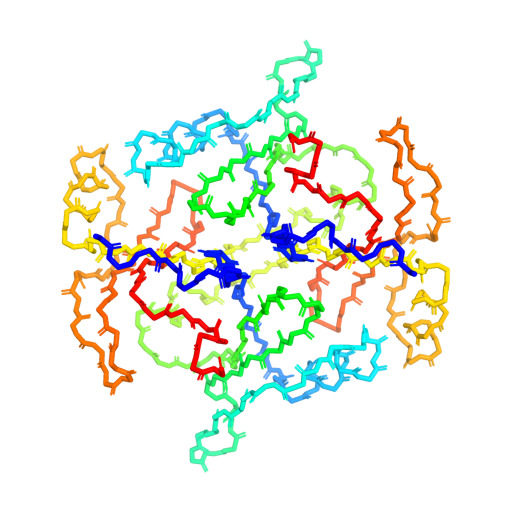10.977 2.129 -12.18 1 96.88 62 SER B O 1
ATOM 1467 N N . LYS B 1 63 ? 10.188 4.23 -12.508 1 95.75 63 LYS B N 1
ATOM 1468 C CA . LYS B 1 63 ? 9.438 3.846 -13.703 1 95.75 63 LYS B CA 1
ATOM 1469 C C . LYS B 1 63 ? 10.367 3.537 -14.867 1 95.75 63 LYS B C 1
ATOM 1471 O O . LYS B 1 63 ? 11.531 3.945 -14.867 1 95.75 63 LYS B O 1
ATOM 1476 N N . GLY B 1 64 ? 9.789 2.783 -15.844 1 91.44 64 GLY B N 1
ATOM 1477 C CA . GLY B 1 64 ? 10.508 2.539 -17.078 1 91.44 64 GLY B CA 1
ATOM 1478 C C . GLY B 1 64 ? 11.484 1.381 -16.984 1 91.44 64 GLY B C 1
ATOM 1479 O O . GLY B 1 64 ? 12.391 1.261 -17.812 1 91.44 64 GLY B O 1
ATOM 1480 N N . GLY B 1 65 ? 11.391 0.595 -15.938 1 90.44 65 GLY B N 1
ATOM 1481 C CA . GLY B 1 65 ? 12.211 -0.6 -15.828 1 90.44 65 GLY B CA 1
ATOM 1482 C C . GLY B 1 65 ? 11.758 -1.722 -16.75 1 90.44 65 GLY B C 1
ATOM 1483 O O . GLY B 1 65 ? 10.898 -1.516 -17.609 1 90.44 65 GLY B O 1
ATOM 1484 N N . GLU B 1 66 ? 12.406 -2.82 -16.516 1 90.31 66 GLU B N 1
ATOM 1485 C CA . GLU B 1 66 ? 12.078 -3.996 -17.328 1 90.31 66 GLU B CA 1
ATOM 1486 C C . GLU B 1 66 ? 11.43 -5.082 -16.469 1 90.31 66 GLU B C 1
ATOM 1488 O O . GLU B 1 66 ? 11.484 -5.031 -15.242 1 90.31 66 GLU B O 1
ATOM 1493 N N . GLY B 1 67 ? 10.727 -5.98 -17.172 1 93.5 67 GLY B N 1
ATOM 1494 C CA . GLY B 1 67 ? 10.156 -7.121 -16.469 1 93.5 67 GLY B CA 1
ATOM 1495 C C . GLY B 1 67 ? 8.648 -7.035 -16.328 1 93.5 67 GLY B C 1
ATOM 1496 O O . GLY B 1 67 ? 8.039 -6.035 -16.719 1 93.5 67 GLY B O 1
ATOM 1497 N N . VAL B 1 68 ? 8.156 -8.047 -15.789 1 96.31 68 VAL B N 1
ATOM 1498 C CA . VAL B 1 68 ? 6.711 -8.234 -15.719 1 96.31 68 VAL B CA 1
ATOM 1499 C C . VAL B 1 68 ? 6.09 -7.152 -14.844 1 96.31 68 VAL B C 1
ATOM 1501 O O . VAL B 1 68 ? 5.082 -6.543 -15.211 1 96.31 68 VAL B O 1
ATOM 1504 N N . PHE B 1 69 ? 6.707 -6.922 -13.758 1 96.69 69 PHE B N 1
ATOM 1505 C CA . PHE B 1 69 ? 6.172 -5.922 -12.836 1 96.69 69 PHE B CA 1
ATOM 1506 C C . PHE B 1 69 ? 6.16 -4.543 -13.492 1 96.69 69 PHE B C 1
ATOM 1508 O O . PHE B 1 69 ? 5.152 -3.834 -13.43 1 96.69 69 PHE B O 1
ATOM 1515 N N . ALA B 1 70 ? 7.285 -4.16 -14.008 1 95.25 70 ALA B N 1
ATOM 1516 C CA . ALA B 1 70 ? 7.398 -2.859 -14.656 1 95.25 70 ALA B CA 1
ATOM 1517 C C . ALA B 1 70 ? 6.324 -2.688 -15.727 1 95.25 70 ALA B C 1
ATOM 1519 O O . ALA B 1 70 ? 5.688 -1.634 -15.82 1 95.25 70 ALA B O 1
ATOM 1520 N N . ARG B 1 71 ? 6.121 -3.666 -16.484 1 96.25 71 ARG B N 1
ATOM 1521 C CA . ARG B 1 71 ? 5.109 -3.609 -17.531 1 96.25 71 ARG B CA 1
ATOM 1522 C C . ARG B 1 71 ? 3.709 -3.496 -16.938 1 96.25 71 ARG B C 1
ATOM 1524 O O . ARG B 1 71 ? 2.895 -2.697 -17.406 1 96.25 71 ARG B O 1
ATOM 1531 N N . ALA B 1 72 ? 3.465 -4.301 -15.938 1 97.12 72 ALA B N 1
ATOM 1532 C CA . ALA B 1 72 ? 2.15 -4.309 -15.297 1 97.12 72 ALA B CA 1
ATOM 1533 C C . ALA B 1 72 ? 1.847 -2.959 -14.656 1 97.12 72 ALA B C 1
ATOM 1535 O O . ALA B 1 72 ? 0.688 -2.539 -14.594 1 97.12 72 ALA B O 1
ATOM 1536 N N . MET B 1 73 ? 2.9 -2.27 -14.273 1 97.19 73 MET B N 1
ATOM 1537 C CA . MET B 1 73 ? 2.756 -1.031 -13.516 1 97.19 73 MET B CA 1
ATOM 1538 C C . MET B 1 73 ? 3.016 0.184 -14.398 1 97.19 73 MET B C 1
ATOM 1540 O O . MET B 1 73 ? 3.203 1.293 -13.898 1 97.19 73 MET B O 1
ATOM 1544 N N . ALA B 1 74 ? 3.027 0.044 -15.648 1 93.38 74 ALA B N 1
ATOM 1545 C CA . ALA B 1 74 ? 3.395 1.111 -16.578 1 93.38 74 ALA B CA 1
ATOM 1546 C C . ALA B 1 74 ? 2.48 2.32 -16.406 1 93.38 74 ALA B C 1
ATOM 1548 O O . ALA B 1 74 ? 2.922 3.465 -16.547 1 93.38 74 ALA B O 1
ATOM 1549 N N . GLY B 1 75 ? 1.251 2.129 -16.109 1 89.88 75 GLY B N 1
ATOM 1550 C CA . GLY B 1 75 ? 0.308 3.221 -15.914 1 89.88 75 GLY B CA 1
ATOM 1551 C C . GLY B 1 75 ? -0.037 3.461 -14.453 1 89.88 75 GLY B C 1
ATOM 1552 O O . GLY B 1 75 ? -1.116 3.971 -14.141 1 89.88 75 GLY B O 1
ATOM 1553 N N . ALA B 1 76 ? 0.904 3.152 -13.609 1 91.81 76 ALA B N 1
ATOM 1554 C CA . ALA B 1 76 ? 0.61 3.16 -12.18 1 91.81 76 ALA B CA 1
ATOM 1555 C C . ALA B 1 76 ? 0.425 4.586 -11.664 1 91.81 76 ALA B C 1
ATOM 1557 O O . ALA B 1 76 ? 1.112 5.508 -12.109 1 91.81 76 ALA B O 1
ATOM 1558 N N . GLY B 1 77 ? -0.524 4.688 -10.492 1 86.25 77 GLY B N 1
ATOM 1559 C CA . GLY B 1 77 ? -0.73 5.887 -9.703 1 86.25 77 GLY B CA 1
ATOM 1560 C C . GLY B 1 77 ? -1.854 6.766 -10.219 1 86.25 77 GLY B C 1
ATOM 1561 O O . GLY B 1 77 ? -2.414 6.496 -11.289 1 86.25 77 GLY B O 1
ATOM 1562 N N . PRO B 1 78 ? -2.074 7.707 -9.531 1 95 78 PRO B N 1
ATOM 1563 C CA . PRO B 1 78 ? -1.632 7.992 -8.164 1 95 78 PRO B CA 1
ATOM 1564 C C . PRO B 1 78 ? -1.889 6.828 -7.207 1 95 78 PRO B C 1
ATOM 1566 O O . PRO B 1 78 ? -2.955 6.211 -7.254 1 95 78 PRO B O 1
ATOM 1569 N N . ALA B 1 79 ? -0.984 6.5 -6.355 1 97.88 79 ALA B N 1
ATOM 1570 C CA . ALA B 1 79 ? -1.152 5.539 -5.266 1 97.88 79 ALA B CA 1
ATOM 1571 C C . ALA B 1 79 ? -1.576 6.238 -3.979 1 97.88 79 ALA B C 1
ATOM 1573 O O . ALA B 1 79 ? -1.245 7.406 -3.76 1 97.88 79 ALA B O 1
ATOM 1574 N N . GLY B 1 80 ? -2.408 5.566 -3.195 1 98.62 80 GLY B N 1
ATOM 1575 C CA . GLY B 1 80 ? -2.76 6.027 -1.861 1 98.62 80 GLY B CA 1
ATOM 1576 C C . GLY B 1 80 ? -2.137 5.191 -0.76 1 98.62 80 GLY B C 1
ATOM 1577 O O . GLY B 1 80 ? -2.172 3.961 -0.811 1 98.62 80 GLY B O 1
ATOM 1578 N N . VAL B 1 81 ? -1.528 5.832 0.204 1 98.88 81 VAL B N 1
ATOM 1579 C CA . VAL B 1 81 ? -0.952 5.148 1.357 1 98.88 81 VAL B CA 1
ATOM 1580 C C . VAL B 1 81 ? -1.359 5.871 2.641 1 98.88 81 VAL B C 1
ATOM 1582 O O . VAL B 1 81 ? -1.254 7.094 2.732 1 98.88 81 VAL B O 1
ATOM 1585 N N . TYR B 1 82 ? -1.895 5.129 3.553 1 98.75 82 TYR B N 1
ATOM 1586 C CA . TYR B 1 82 ? -2.18 5.637 4.891 1 98.75 82 TYR B CA 1
ATOM 1587 C C . TYR B 1 82 ? -1.073 5.254 5.867 1 98.75 82 TYR B C 1
ATOM 1589 O O . TYR B 1 82 ? -0.654 4.094 5.914 1 98.75 82 TYR B O 1
ATOM 1597 N N . VAL B 1 83 ? -0.567 6.199 6.609 1 98.75 83 VAL B N 1
ATOM 1598 C CA . VAL B 1 83 ? 0.54 6 7.535 1 98.75 83 VAL B CA 1
ATOM 1599 C C . VAL B 1 83 ? 0.125 6.441 8.938 1 98.75 83 VAL B C 1
ATOM 1601 O O . VAL B 1 83 ? -0.35 7.562 9.133 1 98.75 83 VAL B O 1
ATOM 1604 N N . VAL B 1 84 ? 0.332 5.578 9.891 1 98.06 84 VAL B N 1
ATOM 1605 C CA . VAL B 1 84 ? 0.028 5.898 11.281 1 98.06 84 VAL B CA 1
ATOM 1606 C C . VAL B 1 84 ? 1.16 6.73 11.883 1 98.06 84 VAL B C 1
ATOM 1608 O O . VAL B 1 84 ? 2.316 6.305 11.883 1 98.06 84 VAL B O 1
ATOM 1611 N N . VAL B 1 85 ? 0.844 7.832 12.344 1 97.75 85 VAL B N 1
ATOM 1612 C CA . VAL B 1 85 ? 1.781 8.664 13.094 1 97.75 85 VAL B CA 1
ATOM 1613 C C . VAL B 1 85 ? 1.126 9.156 14.383 1 97.75 85 VAL B C 1
ATOM 1615 O O . VAL B 1 85 ? -0.096 9.32 14.438 1 97.75 85 VAL B O 1
ATOM 1618 N N . GLU B 1 86 ? 1.89 9.391 15.375 1 95.12 86 GLU B N 1
ATOM 1619 C CA . GLU B 1 86 ? 1.355 9.789 16.672 1 95.12 86 GLU B CA 1
ATOM 1620 C C . GLU B 1 86 ? 1.124 11.297 16.734 1 95.12 86 GLU B C 1
ATOM 1622 O O . GLU B 1 86 ? 0.087 11.75 17.219 1 95.12 86 GLU B O 1
ATOM 1627 N N . ARG B 1 87 ? 2.062 12.094 16.312 1 97.62 87 ARG B N 1
ATOM 1628 C CA . ARG B 1 87 ? 2.01 13.547 16.406 1 97.62 87 ARG B CA 1
ATOM 1629 C C . ARG B 1 87 ? 1.696 14.18 15.055 1 97.62 87 ARG B C 1
ATOM 1631 O O . ARG B 1 87 ? 2.572 14.773 14.414 1 97.62 87 ARG B O 1
ATOM 1638 N N . VAL B 1 88 ? 0.458 14.172 14.75 1 98.69 88 VAL B N 1
ATOM 1639 C CA . VAL B 1 88 ? -0.027 14.523 13.414 1 98.69 88 VAL B CA 1
ATOM 1640 C C . VAL B 1 88 ? 0.307 15.977 13.102 1 98.69 88 VAL B C 1
ATOM 1642 O O . VAL B 1 88 ? 0.8 16.297 12.016 1 98.69 88 VAL B O 1
ATOM 1645 N N . ASP B 1 89 ? 0.081 16.891 14.062 1 98.81 89 ASP B N 1
ATOM 1646 C CA . ASP B 1 89 ? 0.305 18.312 13.82 1 98.81 89 ASP B CA 1
ATOM 1647 C C . ASP B 1 89 ? 1.784 18.594 13.578 1 98.81 89 ASP B C 1
ATOM 1649 O O . ASP B 1 89 ? 2.133 19.359 12.672 1 98.81 89 ASP B O 1
ATOM 1653 N N . GLU B 1 90 ? 2.611 18.016 14.352 1 98.69 90 GLU B N 1
ATOM 1654 C CA . GLU B 1 90 ? 4.051 18.172 14.172 1 98.69 90 GLU B CA 1
ATOM 1655 C C . GLU B 1 90 ? 4.516 17.562 12.852 1 98.69 90 GLU B C 1
ATOM 1657 O O . GLU B 1 90 ? 5.363 18.141 12.164 1 98.69 90 GLU B O 1
ATOM 1662 N N . HIS B 1 91 ? 3.955 16.438 12.555 1 98.75 91 HIS B N 1
ATOM 1663 C CA . HIS B 1 91 ? 4.305 15.789 11.297 1 98.75 91 HIS B CA 1
ATOM 1664 C C . HIS B 1 91 ? 3.922 16.656 10.102 1 98.75 91 HIS B C 1
ATOM 1666 O O . HIS B 1 91 ? 4.715 16.828 9.18 1 98.75 91 HIS B O 1
ATOM 1672 N N . CYS B 1 92 ? 2.762 17.188 10.125 1 98.88 92 CYS B N 1
ATOM 1673 C CA . CYS B 1 92 ? 2.285 18.047 9.055 1 98.88 92 CYS B CA 1
ATOM 1674 C C . CYS B 1 92 ? 3.152 19.297 8.938 1 98.88 92 CYS B C 1
ATOM 1676 O O . CYS B 1 92 ? 3.453 19.75 7.828 1 98.88 92 CYS B O 1
ATOM 1678 N N . ALA B 1 93 ? 3.518 19.828 10.07 1 98.81 93 ALA B N 1
ATOM 1679 C CA . ALA B 1 93 ? 4.375 21.016 10.062 1 98.81 93 ALA B CA 1
ATOM 1680 C C . ALA B 1 93 ? 5.688 20.734 9.336 1 98.81 93 ALA B C 1
ATOM 1682 O O . ALA B 1 93 ? 6.156 21.547 8.539 1 98.81 93 ALA B O 1
ATOM 1683 N N . ARG B 1 94 ? 6.262 19.625 9.562 1 98.44 94 ARG B N 1
ATOM 1684 C CA . ARG B 1 94 ? 7.484 19.203 8.883 1 98.44 94 ARG B CA 1
ATOM 1685 C C . ARG B 1 94 ? 7.27 19.109 7.375 1 98.44 94 ARG B C 1
ATOM 1687 O O . ARG B 1 94 ? 8.086 19.578 6.59 1 98.44 94 ARG B O 1
ATOM 1694 N N . ALA B 1 95 ? 6.203 18.391 7 1 98.75 95 ALA B N 1
ATOM 1695 C CA . ALA B 1 95 ? 5.883 18.203 5.586 1 98.75 95 ALA B CA 1
ATOM 1696 C C . ALA B 1 95 ? 5.699 19.547 4.887 1 98.75 95 ALA B C 1
ATOM 1698 O O . ALA B 1 95 ? 6.203 19.75 3.781 1 98.75 95 ALA B O 1
ATOM 1699 N N . ARG B 1 96 ? 5.008 20.422 5.535 1 98.56 96 ARG B N 1
ATOM 1700 C CA . ARG B 1 96 ? 4.762 21.75 5.008 1 98.56 96 ARG B CA 1
ATOM 1701 C C . ARG B 1 96 ? 6.066 22.516 4.828 1 98.56 96 ARG B C 1
ATOM 1703 O O . ARG B 1 96 ? 6.273 23.172 3.805 1 98.56 96 ARG B O 1
ATOM 1710 N N . GLU B 1 97 ? 6.855 22.5 5.809 1 98.5 97 GLU B N 1
ATOM 1711 C CA . GLU B 1 97 ? 8.141 23.188 5.754 1 98.5 97 GLU B CA 1
ATOM 1712 C C . GLU B 1 97 ? 8.992 22.672 4.594 1 98.5 97 GLU B C 1
ATOM 1714 O O . GLU B 1 97 ? 9.68 23.453 3.93 1 98.5 97 GLU B O 1
ATOM 1719 N N . PHE B 1 98 ? 8.961 21.375 4.391 1 98.62 98 PHE B N 1
ATOM 1720 C CA . PHE B 1 98 ? 9.711 20.766 3.293 1 98.62 98 PHE B CA 1
ATOM 1721 C C . PHE B 1 98 ? 9.172 21.234 1.948 1 98.62 98 PHE B C 1
ATOM 1723 O O . PHE B 1 98 ? 9.906 21.312 0.965 1 98.62 98 PHE B O 1
ATOM 1730 N N . GLY B 1 99 ? 7.793 21.391 1.912 1 98.56 99 GLY B N 1
ATOM 1731 C CA . GLY B 1 99 ? 7.219 21.969 0.708 1 98.56 99 GLY B CA 1
ATOM 1732 C C . GLY B 1 99 ? 6.297 21.031 -0.029 1 98.56 99 GLY B C 1
ATOM 1733 O O . GLY B 1 99 ? 5.984 21.234 -1.203 1 98.56 99 GLY B O 1
ATOM 1734 N N . VAL B 1 100 ? 5.836 20.031 0.615 1 98.56 100 VAL B N 1
ATOM 1735 C CA . VAL B 1 100 ? 4.871 19.125 -0.005 1 98.56 100 VAL B CA 1
ATOM 1736 C C . VAL B 1 100 ? 3.5 19.797 -0.056 1 98.56 100 VAL B C 1
ATOM 1738 O O . VAL B 1 100 ? 3.203 20.672 0.75 1 98.56 100 VAL B O 1
ATOM 1741 N N . GLU B 1 101 ? 2.711 19.422 -1.039 1 98.75 101 GLU B N 1
ATOM 1742 C CA . GLU B 1 101 ? 1.346 19.922 -1.127 1 98.75 101 GLU B CA 1
ATOM 1743 C C . GLU B 1 101 ? 0.458 19.312 -0.049 1 98.75 101 GLU B C 1
ATOM 1745 O O . GLU B 1 101 ? 0.249 18.094 -0.027 1 98.75 101 GLU B O 1
ATOM 1750 N N . ILE B 1 102 ? -0.074 20.156 0.819 1 98.88 102 ILE B N 1
ATOM 1751 C CA . ILE B 1 102 ? -1.028 19.703 1.825 1 98.88 102 ILE B CA 1
ATOM 1752 C C . ILE B 1 102 ? -2.441 19.734 1.248 1 98.88 102 ILE B C 1
ATOM 1754 O O . ILE B 1 102 ? -2.951 20.797 0.901 1 98.88 102 ILE B O 1
ATOM 1758 N N . LEU B 1 103 ? -3.049 18.625 1.151 1 98.81 103 LEU B N 1
ATOM 1759 C CA . LEU B 1 103 ? -4.379 18.5 0.566 1 98.81 103 LEU B CA 1
ATOM 1760 C C . LEU B 1 103 ? -5.461 18.719 1.62 1 98.81 103 LEU B C 1
ATOM 1762 O O . LEU B 1 103 ? -6.57 19.141 1.3 1 98.81 103 LEU B O 1
ATOM 1766 N N . MET B 1 104 ? -5.215 18.328 2.768 1 98.81 104 MET B N 1
ATOM 1767 C CA . MET B 1 104 ? -6.102 18.469 3.92 1 98.81 104 MET B CA 1
ATOM 1768 C C . MET B 1 104 ? -5.301 18.734 5.191 1 98.81 104 MET B C 1
ATOM 1770 O O . MET B 1 104 ? -4.398 17.969 5.535 1 98.81 104 MET B O 1
ATOM 1774 N N . GLU B 1 105 ? -5.652 19.781 5.867 1 98.81 105 GLU B N 1
ATOM 1775 C CA . GLU B 1 105 ? -4.996 20.125 7.129 1 98.81 105 GLU B CA 1
ATOM 1776 C C . GLU B 1 105 ? -5.359 19.141 8.227 1 98.81 105 GLU B C 1
ATOM 1778 O O . GLU B 1 105 ? -6.363 18.422 8.125 1 98.81 105 GLU B O 1
ATOM 1783 N N . PRO B 1 106 ? -4.473 19.094 9.25 1 98.88 106 PRO B N 1
ATOM 1784 C CA . PRO B 1 106 ? -4.828 18.219 10.367 1 98.88 106 PRO B CA 1
ATOM 1785 C C . PRO B 1 106 ? -6.246 18.453 10.875 1 98.88 106 PRO B C 1
ATOM 1787 O O . PRO B 1 106 ? -6.602 19.578 11.219 1 98.88 106 PRO B O 1
ATOM 1790 N N . THR B 1 107 ? -6.973 17.422 10.875 1 98.69 107 THR B N 1
ATOM 1791 C CA . THR B 1 107 ? -8.398 17.484 11.195 1 98.69 107 THR B CA 1
ATOM 1792 C C . THR B 1 107 ? -8.805 16.312 12.07 1 98.69 107 THR B C 1
ATOM 1794 O O . THR B 1 107 ? -8.398 15.172 11.828 1 98.69 107 THR B O 1
ATOM 1797 N N . ASP B 1 108 ? -9.594 16.562 13.164 1 98.19 108 ASP B N 1
ATOM 1798 C CA . ASP B 1 108 ? -10.211 15.492 13.938 1 98.19 108 ASP B CA 1
ATOM 1799 C C . ASP B 1 108 ? -11.32 14.812 13.141 1 98.19 108 ASP B C 1
ATOM 1801 O O . ASP B 1 108 ? -12.18 15.477 12.57 1 98.19 108 ASP B O 1
ATOM 1805 N N . GLN B 1 109 ? -11.273 13.523 13.062 1 96.56 109 GLN B N 1
ATOM 1806 C CA . GLN B 1 109 ? -12.227 12.75 12.273 1 96.56 109 GLN B CA 1
ATOM 1807 C C . GLN B 1 109 ? -13.312 12.148 13.156 1 96.56 109 GLN B C 1
ATOM 1809 O O . GLN B 1 109 ? -13.094 11.898 14.344 1 96.56 109 GLN B O 1
ATOM 1814 N N . ASP B 1 110 ? -14.359 11.789 12.547 1 92.62 110 ASP B N 1
ATOM 1815 C CA . ASP B 1 110 ? -15.516 11.266 13.273 1 92.62 110 ASP B CA 1
ATOM 1816 C C . ASP B 1 110 ? -15.242 9.859 13.805 1 92.62 110 ASP B C 1
ATOM 1818 O O . ASP B 1 110 ? -15.867 9.43 14.773 1 92.62 110 ASP B O 1
ATOM 1822 N N . TYR B 1 111 ? -14.305 9.25 13.18 1 90.19 111 TYR B N 1
ATOM 1823 C CA . TYR B 1 111 ? -14.039 7.879 13.602 1 90.19 111 TYR B CA 1
ATOM 1824 C C . TYR B 1 111 ? -12.938 7.844 14.664 1 90.19 111 TYR B C 1
ATOM 1826 O O . TYR B 1 111 ? -12.383 6.781 14.961 1 90.19 111 TYR B O 1
ATOM 1834 N N . GLY B 1 112 ? -12.562 9.016 15.266 1 92.75 112 GLY B N 1
ATOM 1835 C CA . GLY B 1 112 ? -11.688 9.078 16.422 1 92.75 112 GLY B CA 1
ATOM 1836 C C . GLY B 1 112 ? -10.227 9.289 16.062 1 92.75 112 GLY B C 1
ATOM 1837 O O . GLY B 1 112 ? -9.352 9.211 16.922 1 92.75 112 GLY B O 1
ATOM 1838 N N . SER B 1 113 ? -9.945 9.578 14.883 1 96.44 113 SER B N 1
ATOM 1839 C CA . SER B 1 113 ? -8.578 9.844 14.43 1 96.44 113 SER B CA 1
ATOM 1840 C C . SER B 1 113 ? -8.32 11.336 14.305 1 96.44 113 SER B C 1
ATOM 1842 O O . SER B 1 113 ? -9.25 12.141 14.406 1 96.44 113 SER B O 1
ATOM 1844 N N . ARG B 1 114 ? -7.164 11.727 14.203 1 98.44 114 ARG B N 1
ATOM 1845 C CA . ARG B 1 114 ? -6.699 12.992 13.656 1 98.44 114 ARG B CA 1
ATOM 1846 C C . ARG B 1 114 ? -5.789 12.766 12.453 1 98.44 114 ARG B C 1
ATOM 1848 O O . ARG B 1 114 ? -4.785 12.055 12.547 1 98.44 114 ARG B O 1
ATOM 1855 N N . ASP B 1 115 ? -6.176 13.352 11.312 1 98.38 115 ASP B N 1
ATOM 1856 C CA . ASP B 1 115 ? -5.5 13.016 10.062 1 98.38 115 ASP B CA 1
ATOM 1857 C C . ASP B 1 115 ? -5.121 14.273 9.289 1 98.38 115 ASP B C 1
ATOM 1859 O O . ASP B 1 115 ? -5.785 15.305 9.406 1 98.38 115 ASP B O 1
ATOM 1863 N N . TYR B 1 116 ? -4.152 14.219 8.5 1 98.88 116 TYR B N 1
ATOM 1864 C CA . TYR B 1 116 ? -3.943 15.133 7.387 1 98.88 116 TYR B CA 1
ATOM 1865 C C . TYR B 1 116 ? -3.549 14.375 6.125 1 98.88 116 TYR B C 1
ATOM 1867 O O . TYR B 1 116 ? -3.285 13.172 6.172 1 98.88 116 TYR B O 1
ATOM 1875 N N . MET B 1 117 ? -3.576 15.062 4.98 1 98.88 117 MET B N 1
ATOM 1876 C CA . MET B 1 117 ? -3.283 14.438 3.691 1 98.88 117 MET B CA 1
ATOM 1877 C C . MET B 1 117 ? -2.35 15.32 2.865 1 98.88 117 MET B C 1
ATOM 1879 O O . MET B 1 117 ? -2.51 16.531 2.826 1 98.88 117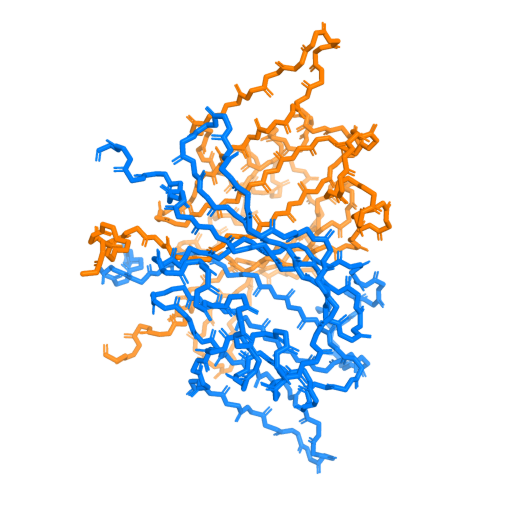 MET B O 1
ATOM 1883 N N . ALA B 1 118 ? -1.461 14.672 2.209 1 98.88 118 ALA B N 1
ATOM 1884 C CA . ALA B 1 118 ? -0.491 15.367 1.365 1 98.88 118 ALA B CA 1
ATOM 1885 C C . ALA B 1 118 ? -0.325 14.656 0.024 1 98.88 118 ALA B C 1
ATOM 1887 O O . ALA B 1 118 ? -0.586 13.453 -0.087 1 98.88 118 ALA B O 1
ATOM 1888 N N . ARG B 1 119 ? 0.063 15.383 -0.964 1 98.62 119 ARG B N 1
ATOM 1889 C CA . ARG B 1 119 ? 0.389 14.867 -2.293 1 98.62 119 ARG B CA 1
ATOM 1890 C C . ARG B 1 119 ? 1.867 15.07 -2.607 1 98.62 119 ARG B C 1
ATOM 1892 O O . ARG B 1 119 ? 2.402 16.172 -2.426 1 98.62 119 ARG B O 1
ATOM 1899 N N . ASP B 1 120 ? 2.502 13.992 -3 1 98.25 120 ASP B N 1
ATOM 1900 C CA . ASP B 1 120 ? 3.906 14.148 -3.369 1 98.25 120 ASP B CA 1
ATOM 1901 C C . ASP B 1 120 ? 4.047 14.664 -4.797 1 98.25 120 ASP B C 1
ATOM 1903 O O . ASP B 1 120 ? 3.047 14.93 -5.469 1 98.25 120 ASP B O 1
ATOM 1907 N N . ALA B 1 121 ? 5.219 14.836 -5.273 1 97.44 121 ALA B N 1
ATOM 1908 C CA . ALA B 1 121 ? 5.508 15.562 -6.508 1 97.44 121 ALA B CA 1
ATOM 1909 C C . ALA B 1 121 ? 4.965 14.82 -7.723 1 97.44 121 ALA B C 1
ATOM 1911 O O . ALA B 1 121 ? 4.781 15.406 -8.789 1 97.44 121 ALA B O 1
ATOM 1912 N N . GLU B 1 122 ? 4.727 13.516 -7.562 1 97.12 122 GLU B N 1
ATOM 1913 C CA . GLU B 1 122 ? 4.262 12.758 -8.719 1 97.12 122 GLU B CA 1
ATOM 1914 C C . GLU B 1 122 ? 2.814 12.305 -8.539 1 97.12 122 GLU B C 1
ATOM 1916 O O . GLU B 1 122 ? 2.338 11.43 -9.258 1 97.12 122 GLU B O 1
ATOM 1921 N N . GLY B 1 123 ? 2.201 12.812 -7.535 1 97.25 123 GLY B N 1
ATOM 1922 C CA . GLY B 1 123 ? 0.753 12.711 -7.465 1 97.25 123 GLY B CA 1
ATOM 1923 C C . GLY B 1 123 ? 0.274 11.664 -6.473 1 97.25 123 GLY B C 1
ATOM 1924 O O . GLY B 1 123 ? -0.928 11.531 -6.238 1 97.25 123 GLY B O 1
ATOM 1925 N N . ASN B 1 124 ? 1.152 10.883 -5.895 1 98.5 124 ASN B N 1
ATOM 1926 C CA . ASN B 1 124 ? 0.727 9.938 -4.867 1 98.5 124 ASN B CA 1
ATOM 1927 C C . ASN B 1 124 ? 0.178 10.656 -3.639 1 98.5 124 ASN B C 1
ATOM 1929 O O . ASN B 1 124 ? 0.664 11.727 -3.273 1 98.5 124 ASN B O 1
ATOM 1933 N N . VAL B 1 125 ? -0.796 10.023 -3.078 1 98.81 125 VAL B N 1
ATOM 1934 C CA . VAL B 1 125 ? -1.492 10.617 -1.941 1 98.81 125 VAL B CA 1
ATOM 1935 C C . VAL B 1 125 ? -1.108 9.891 -0.658 1 98.81 125 VAL B C 1
ATOM 1937 O O . VAL B 1 125 ? -1.275 8.672 -0.557 1 98.81 125 VAL B O 1
ATOM 1940 N N . TRP B 1 126 ? -0.571 10.633 0.23 1 98.88 126 TRP B N 1
ATOM 1941 C CA . TRP B 1 126 ? -0.175 10.141 1.547 1 98.88 126 TRP B CA 1
ATOM 1942 C C . TRP B 1 126 ? -1.09 10.703 2.633 1 98.88 126 TRP B C 1
ATOM 1944 O O . TRP B 1 126 ? -1.206 11.922 2.789 1 98.88 126 TRP B O 1
ATOM 1954 N N . SER B 1 127 ? -1.729 9.789 3.301 1 98.81 127 SER B N 1
ATOM 1955 C CA . SER B 1 127 ? -2.549 10.148 4.449 1 98.81 127 SER B CA 1
ATOM 1956 C C . SER B 1 127 ? -1.864 9.766 5.758 1 98.81 127 SER B C 1
ATOM 1958 O O . SER B 1 127 ? -1.362 8.648 5.902 1 98.81 127 SER B O 1
ATOM 1960 N N . PHE B 1 128 ? -1.801 10.703 6.641 1 98.81 128 PHE B N 1
ATOM 1961 C CA . PHE B 1 128 ? -1.186 10.484 7.945 1 98.81 128 PHE B CA 1
ATOM 1962 C C . PHE B 1 128 ? -2.201 10.688 9.062 1 98.81 128 PHE B C 1
ATOM 1964 O O . PHE B 1 128 ? -2.891 11.703 9.109 1 98.81 128 PHE B O 1
ATOM 1971 N N . GLY B 1 129 ? -2.271 9.695 9.945 1 98.38 129 GLY B N 1
ATOM 1972 C CA . GLY B 1 129 ? -3.26 9.82 11.008 1 98.38 129 GLY B CA 1
ATOM 1973 C C . GLY B 1 129 ? -2.963 8.945 12.211 1 98.38 129 GLY B C 1
ATOM 1974 O O . GLY B 1 129 ? -2.033 8.133 12.18 1 98.38 129 GLY B O 1
ATOM 1975 N N . THR B 1 130 ? -3.779 9.102 13.281 1 97.75 130 THR B N 1
ATOM 1976 C CA . THR B 1 130 ? -3.547 8.406 14.539 1 97.75 130 THR B CA 1
ATOM 1977 C C . THR B 1 130 ? -4.293 7.074 14.57 1 97.75 130 THR B C 1
ATOM 1979 O O . THR B 1 130 ? -4 6.211 15.398 1 97.75 130 THR B O 1
ATOM 1982 N N . TYR B 1 131 ? -5.219 6.902 13.711 1 95.94 131 TYR B N 1
ATOM 1983 C CA . TYR B 1 131 ? -5.969 5.652 13.664 1 95.94 131 TYR B CA 1
ATOM 1984 C C . TYR B 1 131 ? -5.086 4.508 13.18 1 95.94 131 TYR B C 1
ATOM 1986 O O . TYR B 1 131 ? -4.398 4.629 12.164 1 95.94 131 TYR B O 1
ATOM 1994 N N . ALA B 1 132 ? -5.082 3.406 13.914 1 93.38 132 ALA B N 1
ATOM 1995 C CA . ALA B 1 132 ? -4.34 2.211 13.516 1 93.38 132 ALA B CA 1
ATOM 1996 C C . ALA B 1 132 ? -5.277 1.035 13.273 1 93.38 132 ALA B C 1
ATOM 1998 O O . ALA B 1 132 ? -5.695 0.355 14.211 1 93.38 132 ALA B O 1
ATOM 1999 N N . PRO B 1 133 ? -5.52 0.812 12.023 1 89 133 PRO B N 1
ATOM 2000 C CA . PRO B 1 133 ? -6.383 -0.336 11.742 1 89 133 PRO B CA 1
ATOM 2001 C C . PRO B 1 133 ? -5.898 -1.618 12.414 1 89 133 PRO B C 1
ATOM 2003 O O . PRO B 1 133 ? -4.715 -1.95 12.336 1 89 133 PRO B O 1
ATOM 2006 N N . GLY B 1 134 ? -6.863 -2.324 13.086 1 81.44 134 GLY B N 1
ATOM 2007 C CA . GLY B 1 134 ? -6.539 -3.592 13.727 1 81.44 134 GLY B CA 1
ATOM 2008 C C . GLY B 1 134 ? -6.078 -3.439 15.156 1 81.44 134 GLY B C 1
ATOM 2009 O O . GLY B 1 134 ? -5.789 -4.43 15.836 1 81.44 134 GLY B O 1
ATOM 2010 N N . SER B 1 135 ? -5.84 -2.211 15.633 1 71.75 135 SER B N 1
ATOM 2011 C CA . SER B 1 135 ? -5.367 -1.985 17 1 71.75 135 SER B CA 1
ATOM 2012 C C . SER B 1 135 ? -6.441 -2.33 18.016 1 71.75 135 SER B C 1
ATOM 2014 O O . SER B 1 135 ? -6.141 -2.543 19.188 1 71.75 135 SER B O 1
ATOM 2016 N N . ALA B 1 136 ? -7.715 -2.121 17.734 1 58.28 136 ALA B N 1
ATOM 2017 C CA . ALA B 1 136 ? -8.734 -2.367 18.75 1 58.28 136 ALA B CA 1
ATOM 2018 C C . ALA B 1 136 ? -8.703 -3.82 19.219 1 58.28 136 ALA B C 1
ATOM 2020 O O . ALA B 1 136 ? -9.117 -4.133 20.344 1 58.28 136 ALA B O 1
ATOM 2021 N N . ASP B 1 137 ? -8.227 -4.793 18.484 1 45.59 137 ASP B N 1
ATOM 2022 C CA . ASP B 1 137 ? -8.414 -6.133 19.031 1 45.59 137 ASP B CA 1
ATOM 2023 C C . ASP B 1 137 ? -7.422 -6.41 20.156 1 45.59 137 ASP B C 1
ATOM 2025 O O . ASP B 1 137 ? -6.262 -5.996 20.078 1 45.59 137 ASP B O 1
#

Nearest PDB structures (foldseek):
  3itw-assembly1_B-2  TM=8.307E-01  e=8.333E-11  Micromonospora sp. ML1
  3itw-assembly1_A-2  TM=8.385E-01  e=7.344E-11  Micromonospora sp. ML1
  5umq-assembly1_A  TM=7.805E-01  e=4.475E-07  Streptomyces sp. CB03234
  3vcx-assembly1_B  TM=8.242E-01  e=2.037E-06  Rhodopseudomonas palustris CGA009
  2p25-assembly1_A-2  TM=6.863E-01  e=3.170E-06  Enterococcus faecalis V583

pLDDT: mean 92.98, std 13.39, range [23.58, 98.88]

Secondary structure (DSSP, 8-state):
---S-TT--SEEEEEEESSHHHHHHIIIIIT--EEEEEEE-TTS-EEEEEEEETTEEEEEEESS--SHHHHHTTT----EEEEE-S-HHHHHHHHHHHTPEEEEEEEE-TTS-EEEEEE-TTS-EEEEES--TT---/---S-TT--SEEEEEEESSHHHHHHIIIIIT--EEEEEEE-TTS-EEEEEEEETTEEEEEEETT--SHHHHHTTT----EEEEE-S-HHHHHHHHHHHTPEEEEEEEE-TTS-EEEEEE-TTS-EEEEES--TT---

Sequence (274 aa):
MAGAAKGVPTMYPTVLYDDARAAIRTLTEGFGFTEEAVYEGENGSVLHAELSCGNGRVMLGSKGGEGVFARAMAGAGPAGVYVVVERVDEHCARAREFGVEILMEPTDQDYGSRDYMARDAEGNVWSFGTYAPGSADMAGAAKGVPTMYPTVLYDDARAAIRTLTEGFGFTEEAVYEGENGSVLHAELSCGNGRVMLGSKGGEGVFARAMAGAGPAGVYVVVERVDEHCARAREFGVEILMEPTDQDYGSRDYMARDAEGNVWSFGTYAPGSAD